Protein AF-A0A4Q1T1P8-F1 (afdb_monomer_lite)

Radius of gyration: 22.78 Å; chains: 1; bounding box: 62×47×60 Å

Foldseek 3Di:
DDDDPDDPDPPDDPDQDPLLPVVFWDKAKEWEDEPVDPDIFIKIKIFTPDPPRDIAIGGLVCCVVCVVVVQVVCVVRTDDDSVSSVVNNVSNVVCVVSVNHHYDHYVLCVHPNAQDLVNLVVLLVLVLCVCVVCVVLEDEQVVLNDDPPRRQWYADPDPVVCVVFNHQKIFGAPVSSCVSSVQDDDCSSSVVVSSLVSCVVVVQFDDDDPDPDSWDWDDSYPVDPDTDTTGMGRHPPPDDD

Structure (mmCIF, N/CA/C/O backbone):
data_AF-A0A4Q1T1P8-F1
#
_entry.id   AF-A0A4Q1T1P8-F1
#
loop_
_atom_site.group_PDB
_atom_site.id
_atom_site.type_symbol
_atom_site.label_atom_id
_atom_site.label_alt_id
_atom_site.label_comp_id
_atom_site.label_asym_id
_atom_site.label_entity_id
_atom_site.label_seq_id
_atom_site.pdbx_PDB_ins_code
_atom_site.Cartn_x
_atom_site.Cartn_y
_atom_site.Cartn_z
_atom_site.occupancy
_atom_site.B_iso_or_equiv
_atom_site.auth_seq_id
_atom_site.auth_comp_id
_atom_site.auth_asym_id
_atom_site.auth_atom_id
_atom_site.pdbx_PDB_model_num
ATOM 1 N N . MET A 1 1 ? 17.972 33.876 7.285 1.00 35.97 1 MET A N 1
ATOM 2 C CA . MET A 1 1 ? 19.248 33.459 6.663 1.00 35.97 1 MET A CA 1
ATOM 3 C C . MET A 1 1 ? 19.002 32.119 5.969 1.00 35.97 1 MET A C 1
ATOM 5 O O . MET A 1 1 ? 19.060 31.078 6.609 1.00 35.97 1 MET A O 1
ATOM 9 N N . LEU A 1 2 ? 18.570 32.161 4.704 1.00 27.17 2 LEU A N 1
ATOM 10 C CA . LEU A 1 2 ? 18.226 30.983 3.897 1.00 27.17 2 LEU A CA 1
ATOM 11 C C . LEU A 1 2 ? 19.522 30.327 3.406 1.00 27.17 2 LEU A C 1
ATOM 13 O O . LEU A 1 2 ? 20.264 30.927 2.632 1.00 27.17 2 LEU A O 1
ATOM 17 N N . ARG A 1 3 ? 19.819 29.114 3.881 1.00 26.86 3 ARG A N 1
ATOM 18 C CA . ARG A 1 3 ? 20.894 28.294 3.315 1.00 26.86 3 ARG A CA 1
ATOM 19 C C . ARG A 1 3 ? 20.371 27.647 2.036 1.00 26.86 3 ARG A C 1
ATOM 21 O O . ARG A 1 3 ? 19.682 26.635 2.093 1.00 26.86 3 ARG A O 1
ATOM 28 N N . LEU A 1 4 ? 20.720 28.247 0.900 1.00 29.59 4 LEU A N 1
ATOM 29 C CA . LEU A 1 4 ? 20.738 27.578 -0.398 1.00 29.59 4 LEU A CA 1
ATOM 30 C C . LEU A 1 4 ? 21.654 26.354 -0.287 1.00 29.59 4 LEU A C 1
ATOM 32 O O . LEU A 1 4 ? 22.876 26.478 -0.179 1.00 29.59 4 LEU A O 1
ATOM 36 N N . VAL A 1 5 ? 21.056 25.166 -0.253 1.00 37.25 5 VAL A N 1
ATOM 37 C CA . VAL A 1 5 ? 21.791 23.918 -0.446 1.00 37.25 5 VAL A CA 1
ATOM 38 C C . VAL A 1 5 ? 22.111 23.851 -1.931 1.00 37.25 5 VAL A C 1
ATOM 40 O O . VAL A 1 5 ? 21.215 23.711 -2.753 1.00 37.25 5 VAL A O 1
ATOM 43 N N . LYS A 1 6 ? 23.398 24.027 -2.239 1.00 33.75 6 LYS A N 1
ATOM 44 C CA . LYS A 1 6 ? 24.009 23.954 -3.568 1.00 33.75 6 LYS A CA 1
ATOM 45 C C . LYS A 1 6 ? 23.399 22.803 -4.379 1.00 33.75 6 LYS A C 1
ATOM 47 O O . LYS A 1 6 ? 23.613 21.636 -4.042 1.00 33.75 6 LYS A O 1
ATOM 52 N N . GLU A 1 7 ? 22.673 23.136 -5.443 1.00 39.16 7 GLU A N 1
ATOM 53 C CA . GLU A 1 7 ? 22.442 22.212 -6.548 1.00 39.16 7 GLU A CA 1
ATOM 54 C C . GLU A 1 7 ? 23.822 21.760 -7.029 1.00 39.16 7 GLU A C 1
ATOM 56 O O . GLU A 1 7 ? 24.673 22.570 -7.402 1.00 39.16 7 GLU A O 1
ATOM 61 N N . ARG A 1 8 ? 24.107 20.462 -6.898 1.00 38.56 8 ARG A N 1
ATOM 62 C CA . ARG A 1 8 ? 25.273 19.878 -7.551 1.00 38.56 8 ARG A CA 1
ATOM 63 C C . ARG A 1 8 ? 24.974 19.912 -9.041 1.00 38.56 8 ARG A C 1
ATOM 65 O O . ARG A 1 8 ? 24.182 19.104 -9.515 1.00 38.56 8 ARG A O 1
ATOM 72 N N . GLU A 1 9 ? 25.604 20.852 -9.736 1.00 35.56 9 GLU A N 1
ATOM 73 C CA . GLU A 1 9 ? 25.760 20.811 -11.185 1.00 35.56 9 GLU A CA 1
ATOM 74 C C . GLU A 1 9 ? 26.197 19.399 -11.588 1.00 35.56 9 GLU A C 1
ATOM 76 O O . GLU A 1 9 ? 27.161 18.840 -11.049 1.00 35.56 9 GLU A O 1
ATOM 81 N N . VAL A 1 10 ? 25.431 18.805 -12.500 1.00 41.16 10 VAL A N 1
ATOM 82 C CA . VAL A 1 10 ? 25.742 17.524 -13.123 1.00 41.16 10 VAL A CA 1
ATOM 83 C C . VAL A 1 10 ? 26.975 17.750 -13.989 1.00 41.16 10 VAL A C 1
ATOM 85 O O . VAL A 1 10 ? 26.886 18.182 -15.134 1.00 41.16 10 VAL A O 1
ATOM 88 N N . VAL A 1 11 ? 28.151 17.500 -13.416 1.00 38.94 11 VAL A N 1
ATOM 89 C CA . VAL A 1 11 ? 29.390 17.377 -14.181 1.00 38.94 11 VAL A CA 1
ATOM 90 C C . VAL A 1 11 ? 29.197 16.189 -15.120 1.00 38.94 11 VAL A C 1
ATOM 92 O O . VAL A 1 11 ? 29.116 15.045 -14.666 1.00 38.94 11 VAL A O 1
ATOM 95 N N . ALA A 1 12 ? 29.069 16.469 -16.418 1.00 38.72 12 ALA A N 1
ATOM 96 C CA . ALA A 1 12 ? 29.006 15.454 -17.459 1.00 38.72 12 ALA A CA 1
ATOM 97 C C . ALA A 1 12 ? 30.217 14.520 -17.312 1.00 38.72 12 ALA A C 1
ATOM 99 O O . ALA A 1 12 ? 31.365 14.928 -17.491 1.00 38.72 12 ALA A O 1
ATOM 100 N N . THR A 1 13 ? 29.961 13.278 -16.907 1.00 47.59 13 THR A N 1
ATOM 101 C CA . THR A 1 13 ? 30.991 12.250 -16.747 1.00 47.59 13 THR A CA 1
ATOM 102 C C . THR A 1 13 ? 31.161 11.492 -18.068 1.00 47.59 13 THR A C 1
ATOM 104 O O . THR A 1 13 ? 30.164 11.227 -18.738 1.00 47.59 13 THR A O 1
ATOM 107 N N . PRO A 1 14 ? 32.389 11.105 -18.471 1.00 43.62 14 PRO A N 1
ATOM 108 C CA . PRO A 1 14 ? 32.696 10.725 -19.858 1.00 43.62 14 PRO A CA 1
ATOM 109 C C . PRO A 1 14 ? 32.208 9.335 -20.299 1.00 43.62 14 PRO A C 1
ATOM 111 O O . PRO A 1 14 ? 32.532 8.916 -21.400 1.00 43.62 14 PRO A O 1
ATOM 114 N N . ASN A 1 15 ? 31.451 8.610 -19.471 1.00 55.41 15 ASN A N 1
ATOM 115 C CA . ASN A 1 15 ? 31.039 7.228 -19.735 1.00 55.41 15 ASN A CA 1
ATOM 116 C C . ASN A 1 15 ? 29.567 7.026 -19.362 1.00 55.41 15 ASN A C 1
ATOM 118 O O . ASN A 1 15 ? 29.262 6.277 -18.432 1.00 55.41 15 ASN A O 1
ATOM 122 N N . GLN A 1 16 ? 28.650 7.720 -20.038 1.00 66.94 16 GLN A N 1
ATOM 123 C CA . GLN A 1 16 ? 27.229 7.377 -19.970 1.00 66.94 16 GLN A CA 1
ATOM 124 C C . GLN A 1 16 ? 27.022 6.045 -20.692 1.00 66.94 16 GLN A C 1
ATOM 126 O O . GLN A 1 16 ? 27.164 5.962 -21.909 1.00 66.94 16 GLN A O 1
ATOM 131 N N . ILE A 1 17 ? 26.738 4.985 -19.933 1.00 80.44 17 ILE A N 1
ATOM 132 C CA . ILE A 1 17 ? 26.256 3.737 -20.526 1.00 80.44 17 ILE A CA 1
ATOM 133 C C . ILE A 1 17 ? 24.863 4.053 -21.086 1.00 80.44 17 ILE A C 1
ATOM 135 O O . ILE A 1 17 ? 24.032 4.555 -20.325 1.00 80.44 17 ILE A O 1
ATOM 139 N N . PRO A 1 18 ? 24.596 3.831 -22.383 1.00 87.94 18 PRO A N 1
ATOM 140 C CA . PRO A 1 18 ? 23.272 4.070 -22.938 1.00 87.94 18 PRO A CA 1
ATOM 141 C C . PRO A 1 18 ? 22.264 3.103 -22.316 1.00 87.94 18 PRO A C 1
ATOM 143 O O . PRO A 1 18 ? 22.620 1.990 -21.916 1.00 87.94 18 PRO A O 1
ATOM 146 N N . ASN A 1 19 ? 21.000 3.518 -22.249 1.00 91.31 19 ASN A N 1
ATOM 147 C CA . ASN A 1 19 ? 19.935 2.625 -21.817 1.00 91.31 19 ASN A CA 1
ATOM 148 C C . ASN A 1 19 ? 19.869 1.434 -22.802 1.00 91.31 19 ASN A C 1
ATOM 150 O O . ASN A 1 19 ? 19.635 1.637 -23.994 1.00 91.31 19 ASN A O 1
ATOM 154 N N . PRO A 1 20 ? 20.076 0.188 -22.335 1.00 92.56 20 PRO A N 1
ATOM 155 C CA . PRO A 1 20 ? 20.202 -0.973 -23.217 1.00 92.56 20 PRO A CA 1
ATOM 156 C C . PRO A 1 20 ? 18.912 -1.323 -23.969 1.00 92.56 20 PRO A C 1
ATOM 158 O O . PRO A 1 20 ? 18.969 -2.116 -24.903 1.00 92.56 20 PRO A O 1
ATOM 161 N N . VAL A 1 21 ? 17.773 -0.756 -23.562 1.00 93.44 21 VAL A N 1
ATOM 162 C CA . VAL A 1 21 ? 16.435 -1.004 -24.122 1.00 93.44 21 VAL A CA 1
ATOM 163 C C . VAL A 1 21 ? 15.720 0.299 -24.502 1.00 93.44 21 VAL A C 1
ATOM 165 O O . VAL A 1 21 ? 14.494 0.348 -24.570 1.00 93.44 21 VAL A O 1
ATOM 168 N N . GLU A 1 22 ? 16.476 1.368 -24.773 1.00 91.94 22 GLU A N 1
ATOM 169 C CA . GLU A 1 22 ? 15.946 2.722 -25.012 1.00 91.94 22 GLU A CA 1
ATOM 170 C C . GLU A 1 22 ? 14.925 2.815 -26.155 1.00 91.94 22 GLU A C 1
ATOM 172 O O . GLU A 1 22 ? 14.071 3.702 -26.166 1.00 91.94 22 GLU A O 1
ATOM 177 N N . ALA A 1 23 ? 14.990 1.890 -27.115 1.00 90.56 23 ALA A N 1
ATOM 178 C CA . ALA A 1 23 ? 14.046 1.834 -28.225 1.00 90.56 23 ALA A CA 1
ATOM 179 C C . ALA A 1 23 ? 12.593 1.636 -27.757 1.00 90.56 23 ALA A C 1
ATOM 181 O O . ALA A 1 23 ? 11.683 2.193 -28.364 1.00 90.56 23 ALA A O 1
ATOM 182 N N . LEU A 1 24 ? 12.382 0.872 -26.680 1.00 92.62 24 LEU A N 1
ATOM 183 C CA . LEU A 1 24 ? 11.050 0.503 -26.190 1.00 92.62 24 LEU A CA 1
ATOM 184 C C . LEU A 1 24 ? 10.767 0.990 -24.771 1.00 92.62 24 LEU A C 1
ATOM 186 O O . LEU A 1 24 ? 9.604 1.128 -24.408 1.00 92.62 24 LEU A O 1
ATOM 190 N N . TRP A 1 25 ? 11.798 1.266 -23.978 1.00 95.75 25 TRP A N 1
ATOM 191 C CA . TRP A 1 25 ? 11.649 1.540 -22.556 1.00 95.75 25 TRP A CA 1
ATOM 192 C C . TRP A 1 25 ? 12.430 2.774 -22.135 1.00 95.75 25 TRP A C 1
ATOM 194 O O . TRP A 1 25 ? 13.623 2.906 -22.408 1.00 95.75 25 TRP A O 1
ATOM 204 N N . GLU A 1 26 ? 11.771 3.644 -21.385 1.00 95.81 26 GLU A N 1
ATOM 205 C CA . GLU A 1 26 ? 12.411 4.648 -20.551 1.00 95.81 26 GLU A CA 1
ATOM 206 C C . GLU A 1 26 ? 12.607 4.082 -19.140 1.00 95.81 26 GLU A C 1
ATOM 208 O O . GLU A 1 26 ? 11.704 3.467 -18.570 1.00 95.81 26 GLU A O 1
ATOM 213 N N . ILE A 1 27 ? 13.811 4.255 -18.591 1.00 96.56 27 ILE A N 1
ATOM 214 C CA . ILE A 1 27 ? 14.192 3.721 -17.282 1.00 96.56 27 ILE A CA 1
ATOM 215 C C . ILE A 1 27 ? 14.624 4.880 -16.397 1.00 96.56 27 ILE A C 1
ATOM 217 O O . ILE A 1 27 ? 15.630 5.534 -16.670 1.00 96.56 27 ILE A O 1
ATOM 221 N N . GLU A 1 28 ? 13.898 5.091 -15.304 1.00 96.50 28 GLU A N 1
ATOM 222 C CA . GLU A 1 28 ? 14.215 6.105 -14.303 1.00 96.50 28 GLU A CA 1
ATOM 223 C C . GLU A 1 28 ? 14.537 5.447 -12.957 1.00 96.50 28 GLU A C 1
ATOM 225 O O . GLU A 1 28 ? 13.774 4.631 -12.440 1.00 96.50 28 GLU A O 1
ATOM 230 N N . LEU A 1 29 ? 15.660 5.829 -12.346 1.00 97.38 29 LEU A N 1
ATOM 231 C CA . LEU A 1 29 ? 15.983 5.431 -10.979 1.00 97.38 29 LEU A CA 1
ATOM 232 C C . LEU A 1 29 ? 15.426 6.458 -9.987 1.00 97.38 29 LEU A C 1
ATOM 234 O O . LEU A 1 29 ? 15.690 7.656 -10.089 1.00 97.38 29 LEU A O 1
ATOM 238 N N . LEU A 1 30 ? 14.708 5.975 -8.980 1.00 97.19 30 LEU A N 1
ATOM 239 C CA . LEU A 1 30 ? 14.094 6.762 -7.919 1.00 97.19 30 LEU A CA 1
ATOM 240 C C . LEU A 1 30 ? 14.762 6.465 -6.578 1.00 97.19 30 LEU A C 1
ATOM 242 O O . LEU A 1 30 ? 15.106 5.320 -6.285 1.00 97.19 30 LEU A O 1
ATOM 246 N N . TYR A 1 31 ? 14.900 7.486 -5.734 1.00 96.62 31 TYR A N 1
ATOM 247 C CA . TYR A 1 31 ? 15.398 7.355 -4.364 1.00 96.62 31 TYR A CA 1
ATOM 248 C C . TYR A 1 31 ? 14.436 8.010 -3.376 1.00 96.62 31 TYR A C 1
ATOM 250 O O . TYR A 1 31 ? 14.148 9.204 -3.481 1.00 96.62 31 TYR A O 1
ATOM 258 N N . GLY A 1 32 ? 13.952 7.249 -2.397 1.00 92.88 32 GLY A N 1
ATOM 259 C CA . GLY A 1 32 ? 12.914 7.727 -1.489 1.00 92.88 32 GLY A CA 1
ATOM 260 C C . GLY A 1 32 ? 12.657 6.804 -0.305 1.00 92.88 32 GLY A C 1
ATOM 261 O O . GLY A 1 32 ? 13.321 5.780 -0.120 1.00 92.88 32 GLY A O 1
ATOM 262 N N . LYS A 1 33 ? 11.686 7.182 0.530 1.00 88.19 33 LYS A N 1
ATOM 263 C CA . LYS A 1 33 ? 11.276 6.374 1.679 1.00 88.19 33 LYS A CA 1
ATOM 264 C C . LYS A 1 33 ? 10.333 5.257 1.230 1.00 88.19 33 LYS A C 1
ATOM 266 O O . LYS A 1 33 ? 9.357 5.521 0.535 1.00 88.19 33 LYS A O 1
ATOM 271 N N . HIS A 1 34 ? 10.592 4.033 1.682 1.00 86.06 34 HIS A N 1
ATOM 272 C CA . HIS A 1 34 ? 9.690 2.890 1.533 1.00 86.06 34 HIS A CA 1
ATOM 273 C C . HIS A 1 34 ? 9.384 2.305 2.927 1.00 86.06 34 HIS A C 1
ATOM 275 O O . HIS A 1 34 ? 10.311 2.185 3.731 1.00 86.06 34 HIS A O 1
ATOM 281 N N . PRO A 1 35 ? 8.129 1.958 3.273 1.00 77.31 35 PRO A N 1
ATOM 282 C CA . PRO A 1 35 ? 7.768 1.546 4.637 1.00 77.31 35 PRO A CA 1
ATOM 283 C C . PRO A 1 35 ? 8.410 0.250 5.111 1.00 77.31 35 PRO A C 1
ATOM 285 O O . PRO A 1 35 ? 8.623 0.096 6.310 1.00 77.31 35 PRO A O 1
ATOM 288 N N . ALA A 1 36 ? 8.728 -0.661 4.188 1.00 78.56 36 ALA A N 1
ATOM 289 C CA . ALA A 1 36 ? 9.386 -1.921 4.527 1.00 78.56 36 ALA A CA 1
ATOM 290 C C . ALA A 1 36 ? 10.842 -1.743 5.005 1.00 78.56 36 ALA A C 1
ATOM 292 O O . ALA A 1 36 ? 11.414 -2.681 5.551 1.00 78.56 36 ALA A O 1
ATOM 293 N N . TYR A 1 37 ? 11.444 -0.557 4.839 1.00 83.56 37 TYR A N 1
ATOM 294 C CA . TYR A 1 37 ? 12.848 -0.308 5.180 1.00 83.56 37 TYR A CA 1
ATOM 295 C C . TYR A 1 37 ? 12.998 0.876 6.142 1.00 83.56 37 TYR A C 1
ATOM 297 O O . TYR A 1 37 ? 12.286 1.882 6.056 1.00 83.56 37 TYR A O 1
ATOM 305 N N . THR A 1 38 ? 13.948 0.783 7.076 1.00 81.75 38 THR A N 1
ATOM 306 C CA . THR A 1 38 ? 14.276 1.869 8.019 1.00 81.75 38 THR A CA 1
ATOM 307 C C . THR A 1 38 ? 14.979 3.029 7.324 1.00 81.75 38 THR A C 1
ATOM 309 O O . THR A 1 38 ? 14.657 4.186 7.594 1.00 81.75 38 THR A O 1
ATOM 312 N N . GLU A 1 39 ? 15.837 2.723 6.359 1.00 90.81 39 GLU A N 1
ATOM 313 C CA . GLU A 1 39 ? 16.546 3.702 5.541 1.00 90.81 39 GLU A CA 1
ATOM 314 C C . GLU A 1 39 ? 15.774 4.057 4.265 1.00 90.81 39 GLU A C 1
ATOM 316 O O . GLU A 1 39 ? 14.760 3.443 3.916 1.00 90.81 39 GLU A O 1
ATOM 321 N N . PHE A 1 40 ? 16.247 5.090 3.574 1.00 90.50 40 PHE A N 1
ATOM 322 C CA . PHE A 1 40 ? 15.830 5.370 2.205 1.00 90.50 40 PHE A CA 1
ATOM 323 C C . PHE A 1 40 ? 16.366 4.276 1.276 1.00 90.50 40 PHE A C 1
ATOM 325 O O . PHE A 1 40 ? 17.452 3.734 1.488 1.00 90.50 40 PHE A O 1
ATOM 332 N N . THR A 1 41 ? 15.605 3.954 0.238 1.00 95.56 41 THR A N 1
ATOM 333 C CA . THR A 1 41 ? 15.950 2.895 -0.713 1.00 95.56 41 THR A CA 1
ATOM 334 C C . THR A 1 41 ? 15.729 3.362 -2.147 1.00 95.56 41 THR A C 1
ATOM 336 O O . THR A 1 41 ? 15.353 4.512 -2.384 1.00 95.56 41 THR A O 1
ATOM 339 N N . TYR A 1 42 ? 16.013 2.477 -3.099 1.00 96.81 42 TYR A N 1
ATOM 340 C CA . TYR A 1 42 ? 15.902 2.737 -4.525 1.00 96.81 42 TYR A CA 1
ATOM 341 C C . TYR A 1 42 ? 14.787 1.900 -5.148 1.00 96.81 42 TYR A C 1
ATOM 343 O O . TYR A 1 42 ? 14.686 0.701 -4.875 1.00 96.81 42 TYR A O 1
ATOM 351 N N . ALA A 1 43 ? 14.019 2.522 -6.035 1.00 96.69 43 ALA A N 1
ATOM 352 C CA . ALA A 1 43 ? 13.110 1.837 -6.946 1.00 96.69 43 ALA A CA 1
ATOM 353 C C . ALA A 1 43 ? 13.442 2.243 -8.382 1.00 96.69 43 ALA A C 1
ATOM 355 O O . ALA A 1 43 ? 13.920 3.350 -8.612 1.00 96.69 43 ALA A O 1
ATOM 356 N N . VAL A 1 44 ? 13.228 1.352 -9.337 1.00 96.88 44 VAL A N 1
ATOM 357 C CA . VAL A 1 44 ? 13.367 1.635 -10.763 1.00 96.88 44 VAL A CA 1
ATOM 358 C C . VAL A 1 44 ? 11.980 1.688 -11.381 1.00 96.88 44 VAL A C 1
ATOM 360 O O . VAL A 1 44 ? 11.197 0.757 -11.212 1.00 96.88 44 VAL A O 1
ATOM 363 N N . ASN A 1 45 ? 11.686 2.776 -12.082 1.00 96.38 45 ASN A N 1
ATOM 364 C CA . ASN A 1 45 ? 10.472 2.929 -12.860 1.00 96.38 45 ASN A CA 1
ATOM 365 C C . ASN A 1 45 ? 10.762 2.618 -14.330 1.00 96.38 45 ASN A C 1
ATOM 367 O O . ASN A 1 45 ? 11.680 3.191 -14.919 1.00 96.38 45 ASN A O 1
ATOM 371 N N . PHE A 1 46 ? 9.974 1.713 -14.895 1.00 96.06 46 PHE A N 1
ATOM 372 C CA . PHE A 1 46 ? 9.989 1.346 -16.302 1.00 96.06 46 PHE A CA 1
ATOM 373 C C . PHE A 1 46 ? 8.764 1.941 -16.969 1.00 96.06 46 PHE A C 1
ATOM 375 O O . PHE A 1 46 ? 7.653 1.560 -16.615 1.00 96.06 46 PHE A O 1
ATOM 382 N N . THR A 1 47 ? 8.955 2.819 -17.945 1.00 95.44 47 THR A N 1
ATOM 383 C CA . THR A 1 47 ? 7.863 3.380 -18.746 1.00 95.44 47 THR A CA 1
ATOM 384 C C . THR A 1 47 ? 8.014 2.893 -20.180 1.00 95.44 47 THR A C 1
ATOM 386 O O . THR A 1 47 ? 9.063 3.095 -20.794 1.00 95.44 47 THR A O 1
ATOM 389 N N . THR A 1 48 ? 6.998 2.216 -20.716 1.00 94.56 48 THR A N 1
ATOM 390 C CA . THR A 1 48 ? 7.016 1.785 -22.119 1.00 94.56 48 THR A CA 1
ATOM 391 C C . THR A 1 48 ? 6.841 2.992 -23.035 1.00 94.56 48 THR A C 1
ATOM 393 O O . THR A 1 48 ? 6.086 3.910 -22.725 1.00 94.56 48 THR A O 1
ATOM 396 N N . ARG A 1 49 ? 7.529 2.987 -24.177 1.00 93.62 49 ARG A N 1
ATOM 397 C CA . ARG A 1 49 ? 7.349 3.963 -25.265 1.00 93.62 49 ARG A CA 1
ATOM 398 C C . ARG A 1 49 ? 6.274 3.532 -26.267 1.00 93.62 49 ARG A C 1
ATOM 400 O O . ARG A 1 49 ? 6.044 4.223 -27.256 1.00 93.62 49 ARG A O 1
ATOM 407 N N . LEU A 1 50 ? 5.658 2.370 -26.042 1.00 91.56 50 LEU A N 1
ATOM 408 C CA . LEU A 1 50 ? 4.503 1.906 -26.803 1.00 91.56 50 LEU A CA 1
ATOM 409 C C . LEU A 1 50 ? 3.244 2.710 -26.447 1.00 91.56 50 LEU A C 1
ATOM 411 O O . LEU A 1 50 ? 3.223 3.516 -25.514 1.00 91.56 50 LEU A O 1
ATOM 415 N N . GLU A 1 51 ? 2.178 2.475 -27.207 1.00 84.44 51 GLU A N 1
ATOM 416 C CA . GLU A 1 51 ? 0.887 3.124 -27.002 1.00 84.44 51 GLU A CA 1
ATOM 417 C C . GLU A 1 51 ? 0.390 2.965 -25.553 1.00 84.44 51 GLU A C 1
ATOM 419 O O . GLU A 1 51 ? 0.456 1.887 -24.963 1.00 84.44 51 GLU A O 1
ATOM 424 N N . GLY A 1 52 ? -0.081 4.069 -24.969 1.00 83.25 52 GLY A N 1
ATOM 425 C CA . GLY A 1 52 ? -0.565 4.128 -23.588 1.00 83.25 52 GLY A CA 1
ATOM 426 C C . GLY A 1 52 ? 0.481 4.524 -22.540 1.00 83.25 52 GLY A C 1
ATOM 427 O O . GLY A 1 52 ? 0.082 4.863 -21.431 1.00 83.25 52 GLY A O 1
ATOM 428 N N . ASN A 1 53 ? 1.783 4.548 -22.869 1.00 88.38 53 ASN A N 1
ATOM 429 C CA . ASN A 1 53 ? 2.869 4.949 -21.953 1.00 88.38 53 ASN A CA 1
ATOM 430 C C . ASN A 1 53 ? 2.784 4.286 -20.564 1.00 88.38 53 ASN A C 1
ATOM 432 O O . ASN A 1 53 ? 3.053 4.912 -19.537 1.00 88.38 53 ASN A O 1
ATOM 436 N N . ALA A 1 54 ? 2.353 3.024 -20.525 1.00 88.88 54 ALA A N 1
ATOM 437 C CA . ALA A 1 54 ? 2.198 2.288 -19.282 1.00 88.88 54 ALA A CA 1
ATOM 438 C C . ALA A 1 54 ? 3.531 2.205 -18.522 1.00 88.88 54 ALA A C 1
ATOM 440 O O . ALA A 1 54 ? 4.602 2.013 -19.105 1.00 88.88 54 ALA A O 1
ATOM 441 N N . SER A 1 55 ? 3.461 2.343 -17.201 1.00 91.69 55 SER A N 1
ATOM 442 C CA . SER A 1 55 ? 4.640 2.317 -16.345 1.00 91.69 55 SER A CA 1
ATOM 443 C C . SER A 1 55 ? 4.505 1.310 -15.222 1.00 91.69 55 SER A C 1
ATOM 445 O O . SER A 1 55 ? 3.415 1.129 -14.678 1.00 91.69 55 SER A O 1
ATOM 447 N N . LYS A 1 56 ? 5.622 0.708 -14.816 1.00 91.56 56 LYS A N 1
ATOM 448 C CA . LYS A 1 56 ? 5.683 -0.120 -13.615 1.00 91.56 56 LYS A CA 1
ATOM 449 C C . LYS A 1 56 ? 6.985 0.103 -12.868 1.00 91.56 56 LYS A C 1
ATOM 451 O O . LYS A 1 56 ? 8.057 0.181 -13.466 1.00 91.56 56 LYS A O 1
ATOM 456 N N . CYS A 1 57 ? 6.880 0.207 -11.550 1.00 93.56 57 CYS A N 1
ATOM 457 C CA . CYS A 1 57 ? 7.996 0.557 -10.690 1.00 93.56 57 CYS A CA 1
ATOM 458 C C . CYS A 1 57 ? 8.279 -0.566 -9.691 1.00 93.56 57 CYS A C 1
ATOM 460 O O . CYS A 1 57 ? 7.374 -1.066 -9.025 1.00 93.56 57 CYS A O 1
ATOM 462 N N . PHE A 1 58 ? 9.546 -0.961 -9.586 1.00 94.12 58 PHE A N 1
ATOM 463 C CA . PHE A 1 58 ? 9.991 -2.085 -8.764 1.00 94.12 58 PHE A CA 1
ATOM 464 C C . PHE A 1 58 ? 11.118 -1.668 -7.829 1.00 94.12 58 PHE A C 1
ATOM 466 O O . PHE A 1 58 ? 11.964 -0.843 -8.179 1.00 94.12 58 PHE A O 1
ATOM 473 N N . LEU A 1 59 ? 11.194 -2.278 -6.648 1.00 94.31 59 LEU A N 1
ATOM 474 C CA . LEU A 1 59 ? 12.331 -2.074 -5.757 1.00 94.31 59 LEU A CA 1
ATOM 475 C C . LEU A 1 59 ? 13.601 -2.665 -6.374 1.00 94.31 59 LEU A C 1
ATOM 477 O O . LEU A 1 59 ? 13.632 -3.812 -6.812 1.00 94.31 59 LEU A O 1
ATOM 481 N N . VAL A 1 60 ? 14.689 -1.893 -6.351 1.00 95.50 60 VAL A N 1
ATOM 482 C CA . VAL A 1 60 ? 15.959 -2.308 -6.972 1.00 95.50 60 VAL A CA 1
ATOM 483 C C . VAL A 1 60 ? 16.547 -3.554 -6.305 1.00 95.50 60 VAL A C 1
ATOM 485 O O . VAL A 1 60 ? 17.217 -4.345 -6.966 1.00 95.50 60 VAL A O 1
ATOM 488 N N . ILE A 1 61 ? 16.317 -3.724 -5.001 1.00 93.62 61 ILE A N 1
ATOM 489 C CA . ILE A 1 61 ? 16.801 -4.883 -4.239 1.00 93.62 61 ILE A CA 1
ATOM 490 C C . ILE A 1 61 ? 16.136 -6.190 -4.693 1.00 93.62 61 ILE A C 1
ATOM 492 O O . ILE A 1 61 ? 16.809 -7.216 -4.746 1.00 93.62 61 ILE A O 1
ATOM 496 N N . ASP A 1 62 ? 14.885 -6.121 -5.148 1.00 93.31 62 ASP A N 1
ATOM 497 C CA . ASP A 1 62 ? 14.094 -7.291 -5.531 1.00 93.31 62 ASP A CA 1
ATOM 498 C C . ASP A 1 62 ? 14.339 -7.719 -6.987 1.00 93.31 62 ASP A C 1
ATOM 500 O O . ASP A 1 62 ? 14.015 -8.844 -7.357 1.00 93.31 62 ASP A O 1
ATOM 504 N N . LEU A 1 63 ? 14.947 -6.864 -7.827 1.00 93.25 63 LEU A N 1
ATOM 505 C CA . LEU A 1 63 ? 15.120 -7.117 -9.270 1.00 93.25 63 LEU A CA 1
ATOM 506 C C . LEU A 1 63 ? 15.814 -8.446 -9.593 1.00 93.25 63 LEU A C 1
ATOM 508 O O . LEU A 1 63 ? 15.555 -9.048 -10.632 1.00 93.25 63 LEU A O 1
ATOM 512 N N . ARG A 1 64 ? 16.736 -8.889 -8.730 1.00 91.56 64 ARG A N 1
ATOM 513 C CA . ARG A 1 64 ? 17.447 -10.163 -8.910 1.00 91.56 64 ARG A CA 1
ATOM 514 C C . ARG A 1 64 ? 16.687 -11.346 -8.328 1.00 91.56 64 ARG A C 1
ATOM 516 O O . ARG A 1 64 ? 16.755 -12.427 -8.897 1.00 91.56 64 ARG A O 1
ATOM 523 N N . GLU A 1 65 ? 16.002 -11.144 -7.210 1.00 91.81 65 GLU A N 1
ATOM 524 C CA . GLU A 1 65 ? 15.294 -12.205 -6.492 1.00 91.81 65 GLU A CA 1
ATOM 525 C C . GLU A 1 65 ? 13.977 -12.567 -7.190 1.00 91.81 65 GLU A C 1
ATOM 527 O O . GLU A 1 65 ? 13.640 -13.741 -7.306 1.00 91.81 65 GLU A O 1
ATOM 532 N N . ARG A 1 66 ? 13.273 -11.566 -7.732 1.00 92.38 66 ARG A N 1
ATOM 533 C CA . ARG A 1 66 ? 11.977 -11.696 -8.421 1.00 92.38 66 ARG A CA 1
ATOM 534 C C . ARG A 1 66 ? 12.100 -11.507 -9.933 1.00 92.38 66 ARG A C 1
ATOM 536 O O . ARG A 1 66 ? 11.180 -11.035 -10.594 1.00 92.38 66 ARG A O 1
ATOM 543 N N . PHE A 1 67 ? 13.253 -11.882 -10.486 1.00 95.25 67 PHE A N 1
ATOM 544 C CA . PHE A 1 67 ? 13.625 -11.619 -11.877 1.00 95.25 67 PHE A CA 1
ATOM 545 C C . PHE A 1 67 ? 12.564 -12.086 -12.891 1.00 95.25 67 PHE A C 1
ATOM 547 O O . PHE A 1 67 ? 12.112 -11.297 -13.717 1.00 95.25 67 PHE A O 1
ATOM 554 N N . ASP A 1 68 ? 12.152 -13.358 -12.830 1.00 94.19 68 ASP A N 1
ATOM 555 C CA . ASP A 1 68 ? 11.221 -13.935 -13.814 1.00 94.19 68 ASP A CA 1
ATOM 556 C C . ASP A 1 68 ? 9.793 -13.376 -13.667 1.00 94.19 68 ASP A C 1
ATOM 558 O O . ASP A 1 68 ? 9.057 -13.279 -14.650 1.00 94.19 68 ASP A O 1
ATOM 562 N N . GLU A 1 69 ? 9.405 -12.973 -12.454 1.00 93.62 69 GLU A N 1
ATOM 563 C CA . GLU A 1 69 ? 8.122 -12.322 -12.182 1.00 93.62 69 GLU A CA 1
ATOM 564 C C . GLU A 1 69 ? 8.085 -10.913 -12.783 1.00 93.62 69 GLU A C 1
ATOM 566 O O . GLU A 1 69 ? 7.182 -10.592 -13.550 1.00 93.62 69 GLU A O 1
ATOM 571 N N . TYR A 1 70 ? 9.101 -10.092 -12.512 1.00 94.38 70 TYR A N 1
ATOM 572 C CA . TYR A 1 70 ? 9.167 -8.729 -13.043 1.00 94.38 70 TYR A CA 1
ATOM 573 C C . TYR A 1 70 ? 9.318 -8.698 -14.559 1.00 94.38 70 TYR A C 1
ATOM 575 O O . TYR A 1 70 ? 8.714 -7.855 -15.218 1.00 94.38 70 TYR A O 1
ATOM 583 N N . LEU A 1 71 ? 10.066 -9.644 -15.131 1.00 95.81 71 LEU A N 1
ATOM 584 C CA . LEU A 1 71 ? 10.147 -9.786 -16.580 1.00 95.81 71 LEU A CA 1
ATOM 585 C C . LEU A 1 71 ? 8.781 -10.114 -17.190 1.00 95.81 71 LEU A C 1
ATOM 587 O O . LEU A 1 71 ? 8.427 -9.569 -18.234 1.00 95.81 71 LEU A O 1
ATOM 591 N N . ARG A 1 72 ? 8.003 -10.996 -16.552 1.00 94.19 72 ARG A N 1
ATOM 592 C CA . ARG A 1 72 ? 6.638 -11.304 -16.995 1.00 94.19 72 ARG A CA 1
ATOM 593 C C . ARG A 1 72 ? 5.753 -10.065 -16.929 1.00 94.19 72 ARG A C 1
ATOM 595 O O . ARG A 1 72 ? 5.067 -9.783 -17.902 1.00 94.19 72 ARG A O 1
ATOM 602 N N . ASP A 1 73 ? 5.817 -9.323 -15.829 1.00 91.56 73 ASP A N 1
ATOM 603 C CA . ASP A 1 73 ? 5.041 -8.102 -15.626 1.00 91.56 73 ASP A CA 1
ATOM 604 C C . ASP A 1 73 ? 5.345 -7.022 -16.670 1.00 91.56 73 ASP A C 1
ATOM 606 O O . ASP A 1 73 ? 4.423 -6.419 -17.214 1.00 91.56 73 ASP A O 1
ATOM 610 N N . LEU A 1 74 ? 6.625 -6.793 -16.980 1.00 93.38 74 LEU A N 1
ATOM 611 C CA . LEU A 1 74 ? 7.043 -5.852 -18.025 1.00 93.38 74 LEU A CA 1
ATOM 612 C C . LEU A 1 74 ? 6.564 -6.292 -19.416 1.00 93.38 74 LEU A C 1
ATOM 614 O O . LEU A 1 74 ? 6.218 -5.455 -20.246 1.00 93.38 74 LEU A O 1
ATOM 618 N N . ASN A 1 75 ? 6.490 -7.601 -19.658 1.00 93.81 75 ASN A N 1
ATOM 619 C CA . ASN A 1 75 ? 6.012 -8.167 -20.919 1.00 93.81 75 ASN A CA 1
ATOM 620 C C . ASN A 1 75 ? 4.478 -8.162 -21.076 1.00 93.81 75 ASN A C 1
ATOM 622 O O . ASN A 1 75 ? 3.983 -8.545 -22.132 1.00 93.81 75 ASN A O 1
ATOM 626 N N . VAL A 1 76 ? 3.708 -7.728 -20.068 1.00 91.69 76 VAL A N 1
ATOM 627 C CA . VAL A 1 76 ? 2.243 -7.578 -20.197 1.00 91.69 76 VAL A CA 1
ATOM 628 C C . VAL A 1 76 ? 1.877 -6.415 -21.126 1.00 91.69 76 VAL A C 1
ATOM 630 O O . VAL A 1 76 ? 0.922 -6.518 -21.890 1.00 91.69 76 VAL A O 1
ATOM 633 N N . PHE A 1 77 ? 2.624 -5.311 -21.067 1.00 88.19 77 PHE A N 1
ATOM 634 C CA . PHE A 1 77 ? 2.346 -4.072 -21.814 1.00 88.19 77 PHE A CA 1
ATOM 635 C C . PHE A 1 77 ? 3.572 -3.545 -22.581 1.00 88.19 77 PHE A C 1
ATOM 637 O O . PHE A 1 77 ? 3.587 -2.420 -23.083 1.00 88.19 77 PHE A O 1
ATOM 644 N N . GLY A 1 78 ? 4.615 -4.362 -22.684 1.00 91.06 78 GLY A N 1
ATOM 645 C CA . GLY A 1 78 ? 5.805 -4.088 -23.472 1.00 91.06 78 GLY A CA 1
ATOM 646 C C . GLY A 1 78 ? 6.476 -5.379 -23.917 1.00 91.06 78 GLY A C 1
ATOM 647 O O . GLY A 1 78 ? 5.894 -6.456 -23.828 1.00 91.06 78 GLY A O 1
ATOM 648 N N . ALA A 1 79 ? 7.701 -5.266 -24.419 1.00 91.69 79 ALA A N 1
ATOM 649 C CA . ALA A 1 79 ? 8.512 -6.410 -24.809 1.00 91.69 79 ALA A CA 1
ATOM 650 C C . ALA A 1 79 ? 9.935 -6.218 -24.284 1.00 91.69 79 ALA A C 1
ATOM 652 O O . ALA A 1 79 ? 10.546 -5.169 -24.496 1.00 91.69 79 ALA A O 1
ATOM 653 N N . MET A 1 80 ? 10.434 -7.210 -23.557 1.00 95.00 80 MET A N 1
ATOM 654 C CA . MET A 1 80 ? 11.792 -7.264 -23.043 1.00 95.00 80 MET A CA 1
ATOM 655 C C . MET A 1 80 ? 12.232 -8.719 -22.937 1.00 95.00 80 MET A C 1
ATOM 657 O O . MET A 1 80 ? 11.588 -9.545 -22.283 1.00 95.00 80 MET A O 1
ATOM 661 N N . GLU A 1 81 ? 13.355 -9.039 -23.566 1.00 95.81 81 GLU A N 1
ATOM 662 C CA . GLU A 1 81 ? 13.955 -10.359 -23.463 1.00 95.81 81 GLU A CA 1
ATOM 663 C C . GLU A 1 81 ? 14.726 -10.527 -22.150 1.00 95.81 81 GLU A C 1
ATOM 665 O O . GLU A 1 81 ? 15.222 -9.580 -21.534 1.00 95.81 81 GLU A O 1
ATOM 670 N N . ARG A 1 82 ? 14.930 -11.781 -21.739 1.00 97.00 82 ARG A N 1
ATOM 671 C CA . ARG A 1 82 ? 15.701 -12.118 -20.533 1.00 97.00 82 ARG A CA 1
ATOM 672 C C . ARG A 1 82 ? 17.113 -11.523 -20.541 1.00 97.00 82 ARG A C 1
ATOM 674 O O . ARG A 1 82 ? 17.575 -11.007 -19.524 1.00 97.00 82 ARG A O 1
ATOM 681 N N . ALA A 1 83 ? 17.804 -11.591 -21.678 1.00 96.81 83 ALA A N 1
ATOM 682 C CA . ALA A 1 83 ? 19.154 -11.047 -21.812 1.00 96.81 83 ALA A CA 1
ATOM 683 C C . ALA A 1 83 ? 19.171 -9.513 -21.702 1.00 96.81 83 ALA A C 1
ATOM 685 O O . ALA A 1 83 ? 20.102 -8.943 -21.132 1.00 96.81 83 ALA A O 1
ATOM 686 N N . GLU A 1 84 ? 18.135 -8.847 -22.210 1.00 96.06 84 GLU A N 1
ATOM 687 C CA . GLU A 1 84 ? 17.965 -7.401 -22.089 1.00 96.06 84 GLU A CA 1
ATOM 688 C C . GLU A 1 84 ? 17.699 -6.998 -20.641 1.00 96.06 84 GLU A C 1
ATOM 690 O O . GLU A 1 84 ? 18.344 -6.080 -20.136 1.00 96.06 84 GLU A O 1
ATOM 695 N N . PHE A 1 85 ? 16.849 -7.741 -19.930 1.00 96.69 85 PHE A N 1
ATOM 696 C CA . PHE A 1 85 ? 16.547 -7.437 -18.535 1.00 96.69 85 PHE A CA 1
ATOM 697 C C . PHE A 1 85 ? 17.770 -7.593 -17.615 1.00 96.69 85 PHE A C 1
ATOM 699 O O . PHE A 1 85 ? 17.974 -6.801 -16.695 1.00 96.69 85 PHE A O 1
ATOM 706 N N . HIS A 1 86 ? 18.676 -8.534 -17.904 1.00 97.00 86 HIS A N 1
ATOM 707 C CA . HIS A 1 86 ? 19.974 -8.585 -17.221 1.00 97.00 86 HIS A CA 1
ATOM 708 C C . HIS A 1 86 ? 20.814 -7.318 -17.452 1.00 97.00 86 HIS A C 1
ATOM 710 O O . HIS A 1 86 ? 21.334 -6.753 -16.487 1.00 97.00 86 HIS A O 1
ATOM 716 N N . LYS A 1 87 ? 20.901 -6.831 -18.700 1.00 96.12 87 LYS A N 1
ATOM 717 C CA . LYS A 1 87 ? 21.615 -5.580 -19.024 1.00 96.12 87 LYS A CA 1
ATOM 718 C C . LYS A 1 87 ? 20.980 -4.378 -18.332 1.00 96.12 87 LYS A C 1
ATOM 720 O O . LYS A 1 87 ? 21.691 -3.506 -17.844 1.00 96.12 87 LYS A O 1
ATOM 725 N N . VAL A 1 88 ? 19.653 -4.351 -18.250 1.00 96.50 88 VAL A N 1
ATOM 726 C CA . VAL A 1 88 ? 18.886 -3.344 -17.510 1.00 96.50 88 VAL A CA 1
ATOM 727 C C . VAL A 1 88 ? 19.266 -3.326 -16.031 1.00 96.50 88 VAL A C 1
ATOM 729 O O . VAL A 1 88 ? 19.499 -2.255 -15.480 1.00 96.50 88 VAL A O 1
ATOM 732 N N . ILE A 1 89 ? 19.380 -4.484 -15.375 1.00 96.50 89 ILE A N 1
ATOM 733 C CA . ILE A 1 89 ? 19.787 -4.545 -13.962 1.00 96.50 89 ILE A CA 1
ATOM 734 C C . ILE A 1 89 ? 21.191 -3.958 -13.773 1.00 96.50 89 ILE A C 1
ATOM 736 O O . ILE A 1 89 ? 21.436 -3.233 -12.805 1.00 96.50 89 ILE A O 1
ATOM 740 N N . ASP A 1 90 ? 22.114 -4.238 -14.691 1.00 95.50 90 ASP A N 1
ATOM 741 C CA . ASP A 1 90 ? 23.461 -3.669 -14.642 1.00 95.50 90 ASP A CA 1
ATOM 742 C C . ASP A 1 90 ? 23.462 -2.160 -14.945 1.00 95.50 90 ASP A C 1
ATOM 744 O O . ASP A 1 90 ? 24.170 -1.398 -14.282 1.00 95.50 90 ASP A O 1
ATOM 748 N N . TYR A 1 91 ? 22.592 -1.700 -15.845 1.00 96.19 91 TYR A N 1
ATOM 749 C CA . TYR A 1 91 ? 22.352 -0.280 -16.096 1.00 96.19 91 TYR A CA 1
ATOM 750 C C . TYR A 1 91 ? 21.791 0.445 -14.859 1.00 96.19 91 TYR A C 1
ATOM 752 O O . TYR A 1 91 ? 22.312 1.483 -14.456 1.00 96.19 91 TYR A O 1
ATOM 760 N N . VAL A 1 92 ? 20.812 -0.134 -14.160 1.00 96.50 92 VAL A N 1
ATOM 761 C CA . VAL A 1 92 ? 20.265 0.403 -12.899 1.00 96.50 92 VAL A CA 1
ATOM 762 C C . VAL A 1 92 ? 21.343 0.503 -11.817 1.00 96.50 92 VAL A C 1
ATOM 764 O O . VAL A 1 92 ? 21.405 1.487 -11.073 1.00 96.50 92 VAL A O 1
ATOM 767 N N . LYS A 1 93 ? 22.243 -0.483 -11.730 1.00 95.44 93 LYS A N 1
ATOM 768 C CA . LYS A 1 93 ? 23.401 -0.411 -10.828 1.00 95.44 93 LYS A CA 1
ATOM 769 C C . LYS A 1 93 ? 24.346 0.722 -11.202 1.00 95.44 93 LYS A C 1
ATOM 771 O O . LYS A 1 93 ? 24.814 1.424 -10.307 1.00 95.44 93 LYS A O 1
ATOM 776 N N . TYR A 1 94 ? 24.610 0.908 -12.494 1.00 95.06 94 TYR A N 1
ATOM 777 C CA . TYR A 1 94 ? 25.393 2.034 -12.986 1.00 95.06 94 TYR A CA 1
ATOM 778 C C . TYR A 1 94 ? 24.755 3.371 -12.573 1.00 95.06 94 TYR A C 1
ATOM 780 O O . TYR A 1 94 ? 25.446 4.205 -11.985 1.00 95.06 94 TYR A O 1
ATOM 788 N N . LEU A 1 95 ? 23.443 3.550 -12.778 1.00 95.38 95 LEU A N 1
ATOM 789 C CA . LEU A 1 95 ? 22.719 4.757 -12.359 1.00 95.38 95 LEU A CA 1
ATOM 790 C C . LEU A 1 95 ? 22.875 5.011 -10.852 1.00 95.38 95 LEU A C 1
ATOM 792 O O . LEU A 1 95 ? 23.207 6.120 -10.428 1.00 95.38 95 LEU A O 1
ATOM 796 N N . LYS A 1 96 ? 22.724 3.958 -10.040 1.00 94.38 96 LYS A N 1
ATOM 797 C CA . LYS A 1 96 ? 22.865 4.022 -8.580 1.00 94.38 96 LYS A CA 1
ATOM 798 C C . LYS A 1 96 ? 24.272 4.438 -8.141 1.00 94.38 96 LYS A C 1
ATOM 800 O O . LYS A 1 96 ? 24.399 5.309 -7.285 1.00 94.38 96 LYS A O 1
ATOM 805 N N . ILE A 1 97 ? 25.319 3.831 -8.707 1.00 94.25 97 ILE A N 1
ATOM 806 C CA . ILE A 1 97 ? 26.724 4.123 -8.362 1.00 94.25 97 ILE A CA 1
ATOM 807 C C . ILE A 1 97 ? 27.093 5.566 -8.725 1.00 94.25 97 ILE A C 1
ATOM 809 O O . ILE A 1 97 ? 27.798 6.226 -7.965 1.00 94.25 97 ILE A O 1
ATOM 813 N N . ASN A 1 98 ? 26.581 6.071 -9.849 1.00 92.56 98 ASN A N 1
ATOM 814 C CA . ASN A 1 98 ? 26.883 7.418 -10.341 1.00 92.56 98 ASN A CA 1
ATOM 815 C C . ASN A 1 98 ? 25.947 8.503 -9.785 1.00 92.56 98 ASN A C 1
ATOM 817 O O . ASN A 1 98 ? 26.085 9.673 -10.132 1.00 92.56 98 ASN A O 1
ATOM 821 N N . GLY A 1 99 ? 25.005 8.144 -8.910 1.00 91.88 99 GLY A N 1
ATOM 822 C CA . GLY A 1 99 ? 24.082 9.102 -8.305 1.00 91.88 99 GLY A CA 1
ATOM 823 C C . GLY A 1 99 ? 23.053 9.689 -9.277 1.00 91.88 99 GLY A C 1
ATOM 824 O O . GLY A 1 99 ? 22.541 10.779 -9.031 1.00 91.88 99 GLY A O 1
ATOM 825 N N . LEU A 1 100 ? 22.762 8.983 -10.372 1.00 94.12 100 LEU A N 1
ATOM 826 C CA . LEU A 1 100 ? 21.811 9.386 -11.404 1.00 94.12 100 LEU A CA 1
ATOM 827 C C . LEU A 1 100 ? 20.417 8.880 -11.029 1.00 94.12 100 LEU A C 1
ATOM 829 O O . LEU A 1 100 ? 20.005 7.795 -11.430 1.00 94.12 100 LEU A O 1
ATOM 833 N N . PHE A 1 101 ? 19.718 9.642 -10.193 1.00 95.50 101 PHE A N 1
ATOM 834 C CA . PHE A 1 101 ? 18.374 9.299 -9.736 1.00 95.50 101 PHE A CA 1
ATOM 835 C C . PHE A 1 101 ? 17.553 10.537 -9.382 1.00 95.50 101 PHE A C 1
ATOM 837 O O . PHE A 1 101 ? 18.088 11.556 -8.936 1.00 95.50 101 PHE A O 1
ATOM 844 N N . ARG A 1 102 ? 16.228 10.420 -9.491 1.00 95.31 102 ARG A N 1
ATOM 845 C CA . ARG A 1 102 ? 15.287 11.422 -8.988 1.00 95.31 102 ARG A CA 1
ATOM 846 C C . ARG A 1 102 ? 14.921 11.116 -7.539 1.00 95.31 102 ARG A C 1
ATOM 848 O O . ARG A 1 102 ? 14.602 9.984 -7.177 1.00 95.31 102 ARG A O 1
ATOM 855 N N . ARG A 1 103 ? 14.964 12.132 -6.674 1.00 93.88 103 ARG A N 1
ATOM 856 C CA . ARG A 1 103 ? 14.490 11.994 -5.290 1.00 93.88 103 ARG A CA 1
ATOM 857 C C . ARG A 1 103 ? 12.978 12.144 -5.242 1.00 93.88 103 ARG A C 1
ATOM 859 O O . ARG A 1 103 ? 12.448 13.115 -5.773 1.00 93.88 103 ARG A O 1
ATOM 866 N N . VAL A 1 104 ? 12.314 11.233 -4.543 1.00 87.31 104 VAL A N 1
ATOM 867 C CA . VAL A 1 104 ? 10.878 11.311 -4.266 1.00 87.31 104 VAL A CA 1
ATOM 868 C C . VAL A 1 104 ? 10.628 11.190 -2.761 1.00 87.31 104 VAL A C 1
ATOM 870 O O . VAL A 1 104 ? 11.345 10.449 -2.081 1.00 87.31 104 VAL A O 1
ATOM 873 N N . PRO A 1 105 ? 9.632 11.900 -2.197 1.00 78.31 105 PRO A N 1
ATOM 874 C CA . PRO A 1 105 ? 9.343 11.818 -0.764 1.00 78.31 105 PRO A CA 1
ATOM 875 C C . PRO A 1 105 ? 8.986 10.397 -0.307 1.00 78.31 105 PRO A C 1
ATOM 877 O O . PRO A 1 105 ? 9.394 9.962 0.770 1.00 78.31 105 PRO A O 1
ATOM 880 N N . ASN A 1 106 ? 8.245 9.667 -1.143 1.00 80.44 106 ASN A N 1
ATOM 881 C CA . ASN A 1 106 ? 7.668 8.366 -0.837 1.00 80.44 106 ASN A CA 1
ATOM 882 C C . ASN A 1 106 ? 7.652 7.506 -2.103 1.00 80.44 106 ASN A C 1
ATOM 884 O O . ASN A 1 106 ? 7.071 7.905 -3.107 1.00 80.44 106 ASN A O 1
ATOM 888 N N . LEU A 1 107 ? 8.303 6.343 -2.056 1.00 86.00 107 LEU A N 1
ATOM 889 C CA . LEU A 1 107 ? 8.382 5.444 -3.209 1.00 86.00 107 LEU A CA 1
ATOM 890 C C . LEU A 1 107 ? 7.055 4.742 -3.489 1.00 86.00 107 LEU A C 1
ATOM 892 O O . LEU A 1 107 ? 6.765 4.459 -4.643 1.00 86.00 107 LEU A O 1
ATOM 896 N N . LEU A 1 108 ? 6.234 4.509 -2.461 1.00 79.19 108 LEU A N 1
ATOM 897 C CA . LEU A 1 108 ? 4.984 3.768 -2.632 1.00 79.19 108 LEU A CA 1
ATOM 898 C C . LEU A 1 108 ? 4.001 4.438 -3.568 1.00 79.19 108 LEU A C 1
ATOM 900 O O . LEU A 1 108 ? 3.435 3.778 -4.428 1.00 79.19 108 LEU A O 1
ATOM 904 N N . THR A 1 109 ? 3.869 5.752 -3.442 1.00 76.50 109 THR A N 1
ATOM 905 C CA . THR A 1 109 ? 2.972 6.544 -4.278 1.00 76.50 109 THR A CA 1
ATOM 906 C C . THR A 1 109 ? 3.338 6.438 -5.760 1.00 76.50 109 THR A C 1
ATOM 908 O O . THR A 1 109 ? 2.472 6.551 -6.617 1.00 76.50 109 THR A O 1
ATOM 911 N N . VAL A 1 110 ? 4.614 6.186 -6.072 1.00 81.00 110 VAL A N 1
ATOM 912 C CA . VAL A 1 110 ? 5.077 5.972 -7.451 1.00 81.00 110 VAL A CA 1
ATOM 913 C C . VAL A 1 110 ? 4.945 4.506 -7.881 1.00 81.00 110 VAL A C 1
ATOM 915 O O . VAL A 1 110 ? 4.844 4.234 -9.070 1.00 81.00 110 VAL A O 1
ATOM 918 N N . MET A 1 111 ? 4.954 3.558 -6.939 1.00 82.00 111 MET A N 1
ATOM 919 C CA . MET A 1 111 ? 4.871 2.121 -7.227 1.00 82.00 111 MET A CA 1
ATOM 920 C C . MET A 1 111 ? 3.445 1.614 -7.435 1.00 82.00 111 MET A C 1
ATOM 922 O O . MET A 1 111 ? 3.201 0.887 -8.389 1.00 82.00 111 MET A O 1
ATOM 926 N N . GLU A 1 112 ? 2.518 2.001 -6.563 1.00 72.06 112 GLU A N 1
ATOM 927 C CA . GLU A 1 112 ? 1.134 1.494 -6.553 1.00 72.06 112 GLU A CA 1
ATOM 928 C C . GLU A 1 112 ? 0.113 2.569 -6.963 1.00 72.06 112 GLU A C 1
ATOM 930 O O . GLU A 1 112 ? -1.092 2.325 -6.965 1.00 72.06 112 GLU A O 1
ATOM 935 N N . GLY A 1 113 ? 0.593 3.780 -7.266 1.00 63.09 113 GLY A N 1
ATOM 936 C CA . GLY A 1 113 ? -0.241 4.971 -7.387 1.00 63.09 113 GLY A CA 1
ATOM 937 C C . GLY A 1 113 ? -0.724 5.490 -6.027 1.00 63.09 113 GLY A C 1
ATOM 938 O O . GLY A 1 113 ? -0.755 4.780 -5.022 1.00 63.09 113 GLY A O 1
ATOM 939 N N . SER A 1 114 ? -1.113 6.762 -5.983 1.00 61.16 114 SER A N 1
ATOM 940 C CA . SER A 1 114 ? -1.945 7.282 -4.896 1.00 61.16 114 SER A CA 1
ATOM 941 C C . SER A 1 114 ? -3.371 6.777 -5.085 1.00 61.16 114 SER A C 1
ATOM 943 O O . SER A 1 114 ? -3.887 6.868 -6.200 1.00 61.16 114 SER A O 1
ATOM 945 N N . ALA A 1 115 ? -4.028 6.324 -4.014 1.00 64.25 115 ALA A N 1
ATOM 946 C CA . ALA A 1 115 ? -5.481 6.202 -4.054 1.00 64.25 115 ALA A CA 1
ATOM 947 C C . ALA A 1 115 ? -6.067 7.582 -4.384 1.00 64.25 115 ALA A C 1
ATOM 949 O O . ALA A 1 115 ? -5.689 8.580 -3.758 1.00 64.25 115 ALA A O 1
ATOM 950 N N . SER A 1 116 ? -6.922 7.657 -5.404 1.00 75.06 116 SER A N 1
ATOM 951 C CA . SER A 1 116 ? -7.594 8.918 -5.721 1.00 75.06 116 SER A CA 1
ATOM 952 C C . SER A 1 116 ? -8.534 9.296 -4.574 1.00 75.06 116 SER A C 1
ATOM 954 O O . SER A 1 116 ? -8.844 8.474 -3.702 1.00 75.06 116 SER A O 1
ATOM 956 N N . THR A 1 117 ? -8.976 10.555 -4.540 1.00 80.00 117 THR A N 1
ATOM 957 C CA . THR A 1 117 ? -9.954 10.989 -3.535 1.00 80.00 117 THR A CA 1
ATOM 958 C C . THR A 1 117 ? -11.219 10.136 -3.611 1.00 80.00 117 THR A C 1
ATOM 960 O O . THR A 1 117 ? -11.658 9.634 -2.579 1.00 80.00 117 THR A O 1
ATOM 963 N N . ASP A 1 118 ? -11.720 9.922 -4.830 1.00 81.44 118 ASP A N 1
ATOM 964 C CA . ASP A 1 118 ? -12.945 9.171 -5.114 1.00 81.44 118 ASP A CA 1
ATOM 965 C C . ASP A 1 118 ? -12.796 7.695 -4.738 1.00 81.44 118 ASP A C 1
ATOM 967 O O . ASP A 1 118 ? -13.600 7.172 -3.976 1.00 81.44 118 ASP A O 1
ATOM 971 N N . GLU A 1 119 ? -11.703 7.051 -5.161 1.00 84.44 119 GLU A N 1
ATOM 972 C CA . GLU A 1 119 ? -11.427 5.652 -4.817 1.00 84.44 119 GLU A CA 1
ATOM 973 C C . GLU A 1 119 ? -11.305 5.468 -3.300 1.00 84.44 119 GLU A C 1
ATOM 975 O O . GLU A 1 119 ? -11.838 4.525 -2.721 1.00 84.44 119 GLU A O 1
ATOM 980 N N . SER A 1 120 ? -10.614 6.387 -2.624 1.00 86.75 120 SER A N 1
ATOM 981 C CA . SER A 1 120 ? -10.501 6.331 -1.167 1.00 86.75 120 SER A CA 1
ATOM 982 C C . SER A 1 120 ? -11.874 6.468 -0.505 1.00 86.75 120 SER A C 1
ATOM 984 O O . SER A 1 120 ? -12.116 5.819 0.507 1.00 86.75 120 SER A O 1
ATOM 986 N N . PHE A 1 121 ? -12.773 7.294 -1.042 1.00 88.31 121 PHE A N 1
ATOM 987 C CA . PHE A 1 121 ? -14.124 7.431 -0.504 1.00 88.31 121 PHE A CA 1
ATOM 988 C C . PHE A 1 121 ? -14.944 6.150 -0.715 1.00 88.31 121 PHE A C 1
ATOM 990 O O . PHE A 1 121 ? -15.502 5.633 0.245 1.00 88.31 121 PHE A O 1
ATOM 997 N N . GLU A 1 122 ? -14.929 5.571 -1.917 1.00 89.00 122 GLU A N 1
ATOM 998 C CA . GLU A 1 122 ? -15.609 4.299 -2.218 1.00 89.00 122 GLU A CA 1
ATOM 999 C C . GLU A 1 122 ? -15.138 3.159 -1.301 1.00 89.00 122 GLU A C 1
ATOM 1001 O O . GLU A 1 122 ? -15.945 2.444 -0.710 1.00 89.00 122 GLU A O 1
ATOM 1006 N N . LEU A 1 123 ? -13.824 3.028 -1.107 1.00 92.94 123 LEU A N 1
ATOM 1007 C CA . LEU A 1 123 ? -13.259 2.021 -0.207 1.00 92.94 123 LEU A CA 1
ATOM 1008 C C . LEU A 1 123 ? -13.602 2.295 1.264 1.00 92.94 123 LEU A C 1
ATOM 1010 O O . LEU A 1 123 ? -13.660 1.365 2.066 1.00 92.94 123 LEU A O 1
ATOM 1014 N N . PHE A 1 124 ? -13.801 3.558 1.649 1.00 94.12 124 PHE A N 1
ATOM 1015 C CA . PHE A 1 124 ? -14.267 3.890 2.993 1.00 94.12 124 PHE A CA 1
ATOM 1016 C C . PHE A 1 124 ? -15.728 3.477 3.196 1.00 94.12 124 PHE A C 1
ATOM 1018 O O . PHE A 1 124 ? -16.038 2.905 4.238 1.00 94.12 124 PHE A O 1
ATOM 1025 N N . GLU A 1 125 ? -16.595 3.693 2.205 1.00 93.25 125 GLU A N 1
ATOM 1026 C CA . GLU A 1 125 ? -17.995 3.249 2.251 1.00 93.25 125 GLU A CA 1
ATOM 1027 C C . GLU A 1 125 ? -18.095 1.729 2.451 1.00 93.25 125 GLU A C 1
ATOM 1029 O O . GLU A 1 125 ? -18.880 1.280 3.275 1.00 93.25 125 GLU A O 1
ATOM 1034 N N . MET A 1 126 ? -17.206 0.930 1.848 1.00 94.38 126 MET A N 1
ATOM 1035 C CA . MET A 1 126 ? -17.148 -0.516 2.123 1.00 94.38 126 MET A CA 1
ATOM 1036 C C . MET A 1 126 ? -16.870 -0.842 3.601 1.00 94.38 126 MET A C 1
ATOM 1038 O O . MET A 1 126 ? -17.417 -1.801 4.148 1.00 94.38 126 MET A O 1
ATOM 1042 N N . VAL A 1 127 ? -16.029 -0.047 4.276 1.00 94.69 127 VAL A N 1
ATOM 1043 C CA . VAL A 1 127 ? -15.786 -0.194 5.723 1.00 94.69 127 VAL A CA 1
ATOM 1044 C C . VAL A 1 127 ? -17.037 0.170 6.512 1.00 94.69 127 VAL A C 1
ATOM 1046 O O . VAL A 1 127 ? -17.373 -0.524 7.469 1.00 94.69 127 VAL A O 1
ATOM 1049 N N . VAL A 1 128 ? -17.729 1.237 6.118 1.00 94.19 128 VAL A N 1
ATOM 1050 C CA . VAL A 1 128 ? -18.982 1.669 6.745 1.00 94.19 128 VAL A CA 1
ATOM 1051 C C . VAL A 1 128 ? -20.057 0.588 6.607 1.00 94.19 128 VAL A C 1
ATOM 1053 O O . VAL A 1 128 ? -20.638 0.173 7.612 1.00 94.19 128 VAL A O 1
ATOM 1056 N N . ASP A 1 129 ? -20.247 0.063 5.399 1.00 93.31 129 ASP A N 1
ATOM 1057 C CA . ASP A 1 129 ? -21.192 -1.011 5.097 1.00 93.31 129 ASP A CA 1
ATOM 1058 C C . ASP A 1 129 ? -20.897 -2.275 5.904 1.00 93.31 129 ASP A C 1
ATOM 1060 O O . ASP A 1 129 ? -21.819 -2.875 6.461 1.00 93.31 129 ASP A O 1
ATOM 1064 N N . ALA A 1 130 ? -19.625 -2.664 6.034 1.00 93.38 130 ALA A N 1
ATOM 1065 C CA . ALA A 1 130 ? -19.231 -3.818 6.841 1.00 93.38 130 ALA A CA 1
ATOM 1066 C C . ALA A 1 130 ? -19.610 -3.643 8.320 1.00 93.38 130 ALA A C 1
ATOM 1068 O O . ALA A 1 130 ? -20.096 -4.580 8.952 1.00 93.38 130 ALA A O 1
ATOM 1069 N N . VAL A 1 131 ? -19.429 -2.438 8.868 1.00 92.19 131 VAL A N 1
ATOM 1070 C CA . VAL A 1 131 ? -19.772 -2.138 10.264 1.00 92.19 131 VAL A CA 1
ATOM 1071 C C . VAL A 1 131 ? -21.276 -2.183 10.509 1.00 92.19 131 VAL A C 1
ATOM 1073 O O . VAL A 1 131 ? -21.707 -2.682 11.547 1.00 92.19 131 VAL A O 1
ATOM 1076 N N . PHE A 1 132 ? -22.080 -1.680 9.571 1.00 92.00 132 PHE A N 1
ATOM 1077 C CA . PHE A 1 132 ? -23.537 -1.700 9.703 1.00 92.00 132 PHE A CA 1
ATOM 1078 C C . PHE A 1 132 ? -24.159 -3.065 9.396 1.00 92.00 132 PHE A C 1
ATOM 1080 O O . PHE A 1 132 ? -25.196 -3.397 9.968 1.00 92.00 132 PHE A O 1
ATOM 1087 N N . SER A 1 133 ? -23.541 -3.852 8.517 1.00 91.62 133 SER A N 1
ATOM 1088 C CA . SER A 1 133 ? -24.072 -5.153 8.096 1.00 91.62 133 SER A CA 1
ATOM 1089 C C . SER A 1 133 ? -23.796 -6.272 9.101 1.00 91.62 133 SER A C 1
ATOM 1091 O O . SER A 1 133 ? -24.564 -7.230 9.156 1.00 91.62 133 SER A O 1
ATOM 1093 N N . ASP A 1 134 ? -22.730 -6.160 9.899 1.00 90.56 134 ASP A N 1
ATOM 1094 C CA . ASP A 1 134 ? -22.351 -7.160 10.902 1.00 90.56 134 ASP A CA 1
ATOM 1095 C C . ASP A 1 134 ? -21.919 -6.498 12.218 1.00 90.56 134 ASP A C 1
ATOM 1097 O O . ASP A 1 134 ? -20.735 -6.366 12.532 1.00 90.56 134 ASP A O 1
ATOM 1101 N N . SER A 1 135 ? -22.895 -6.078 13.026 1.00 86.75 135 SER A N 1
ATOM 1102 C CA . SER A 1 135 ? -22.624 -5.445 14.321 1.00 86.75 135 SER A CA 1
ATOM 1103 C C . SER A 1 135 ? -21.891 -6.361 15.308 1.00 86.75 135 SER A C 1
ATOM 1105 O O . SER A 1 135 ? -21.167 -5.873 16.179 1.00 86.75 135 SER A O 1
ATOM 1107 N N . ASP A 1 136 ? -22.053 -7.681 15.183 1.00 91.00 136 ASP A N 1
ATOM 1108 C CA . ASP A 1 136 ? -21.447 -8.662 16.088 1.00 91.00 136 ASP A CA 1
ATOM 1109 C C . ASP A 1 136 ? -19.935 -8.795 15.851 1.00 91.00 136 ASP A C 1
ATOM 1111 O O . ASP A 1 136 ? -19.172 -9.061 16.789 1.00 91.00 136 ASP A O 1
ATOM 1115 N N . ALA A 1 137 ? -19.470 -8.533 14.624 1.00 94.38 137 ALA A N 1
ATOM 1116 C CA . ALA A 1 137 ? -18.048 -8.423 14.304 1.00 94.38 137 ALA A CA 1
ATOM 1117 C C . ALA A 1 137 ? -17.373 -7.187 14.935 1.00 94.38 137 ALA A C 1
ATOM 1119 O O . ALA A 1 137 ? -16.136 -7.136 15.020 1.00 94.38 137 ALA A O 1
ATOM 1120 N N . PHE A 1 138 ? -18.158 -6.222 15.428 1.00 95.19 138 PHE A N 1
ATOM 1121 C CA . PHE A 1 138 ? -17.692 -4.966 16.019 1.00 95.19 138 PHE A CA 1
ATOM 1122 C C . PHE A 1 138 ? -18.265 -4.721 17.427 1.00 95.19 138 PHE A C 1
ATOM 1124 O O . PHE A 1 138 ? -18.960 -3.728 17.661 1.00 95.19 138 PHE A O 1
ATOM 1131 N N . PRO A 1 139 ? -17.936 -5.571 18.417 1.00 95.44 139 PRO A N 1
ATOM 1132 C CA . PRO A 1 139 ? -18.396 -5.374 19.787 1.00 95.44 139 PRO A CA 1
ATOM 1133 C C . PRO A 1 139 ? -17.874 -4.055 20.375 1.00 95.44 139 PRO A C 1
ATOM 1135 O O . PRO A 1 139 ? -16.847 -3.517 19.956 1.00 95.44 139 PRO A O 1
ATOM 1138 N N . THR A 1 140 ? -18.548 -3.536 21.397 1.00 95.31 140 THR A N 1
ATOM 1139 C CA . THR A 1 140 ? -18.059 -2.370 22.147 1.00 95.31 140 THR A CA 1
ATOM 1140 C C . THR A 1 140 ? -16.940 -2.761 23.109 1.00 95.31 140 THR A C 1
ATOM 1142 O O . THR A 1 140 ? -16.896 -3.897 23.592 1.00 95.31 140 THR A O 1
ATOM 1145 N N . ILE A 1 141 ? -16.053 -1.824 23.457 1.00 94.00 141 ILE A N 1
ATOM 1146 C CA . ILE A 1 141 ? -15.041 -2.071 24.497 1.00 94.00 141 ILE A CA 1
ATOM 1147 C C . ILE A 1 141 ? -15.723 -2.385 25.834 1.00 94.00 141 ILE A C 1
ATOM 1149 O O . ILE A 1 141 ? -15.272 -3.282 26.552 1.00 94.00 141 ILE A O 1
ATOM 1153 N N . SER A 1 142 ? -16.814 -1.684 26.163 1.00 94.19 142 SER A N 1
ATOM 1154 C CA . SER A 1 142 ? -17.567 -1.920 27.402 1.00 94.19 142 SER A CA 1
ATOM 1155 C C . SER A 1 142 ? -18.190 -3.313 27.498 1.00 94.19 142 SER A C 1
ATOM 1157 O O . SER A 1 142 ? -18.228 -3.873 28.594 1.00 94.19 142 SER A O 1
ATOM 1159 N N . SER A 1 143 ? -18.598 -3.909 26.371 1.00 94.62 143 SER A N 1
ATOM 1160 C CA . SER A 1 143 ? -19.132 -5.278 26.335 1.00 94.62 143 SER A CA 1
ATOM 1161 C C . SER A 1 143 ? -18.081 -6.336 26.674 1.00 94.62 143 SER A C 1
ATOM 1163 O O . SER A 1 143 ? -18.430 -7.452 27.058 1.00 94.62 143 SER A O 1
ATOM 1165 N N . ASN A 1 144 ? -16.791 -5.997 26.534 1.00 94.00 144 ASN A N 1
ATOM 1166 C CA . ASN A 1 144 ? -15.666 -6.897 26.776 1.00 94.00 144 ASN A CA 1
ATOM 1167 C C . ASN A 1 144 ? -15.738 -8.202 25.946 1.00 94.00 144 ASN A C 1
ATOM 1169 O O . ASN A 1 144 ? -15.220 -9.242 26.359 1.00 94.00 144 ASN A O 1
ATOM 1173 N N . ALA A 1 145 ? -16.418 -8.152 24.794 1.00 95.06 145 ALA A N 1
ATOM 1174 C CA . ALA A 1 145 ? -16.708 -9.303 23.943 1.00 95.06 145 ALA A CA 1
ATOM 1175 C C . ALA A 1 145 ? -15.735 -9.461 22.762 1.00 95.06 145 ALA A C 1
ATOM 1177 O O . ALA A 1 145 ? -15.839 -10.439 22.020 1.00 95.06 145 ALA A O 1
ATOM 1178 N N . TYR A 1 146 ? -14.777 -8.543 22.590 1.00 95.69 146 TYR A N 1
ATOM 1179 C CA . TYR A 1 146 ? -13.818 -8.605 21.489 1.00 95.69 146 TYR A CA 1
ATOM 1180 C C . TYR A 1 146 ? -12.975 -9.882 21.556 1.00 95.69 146 TYR A C 1
ATOM 1182 O O . TYR A 1 146 ? -12.341 -10.184 22.577 1.00 95.69 146 TYR A O 1
ATOM 1190 N N . LYS A 1 147 ? -12.904 -10.598 20.430 1.00 93.50 147 LYS A N 1
ATOM 1191 C CA . LYS A 1 147 ? -12.102 -11.815 20.268 1.00 93.50 147 LYS A CA 1
ATOM 1192 C C . LYS A 1 147 ? -11.200 -11.681 19.051 1.00 93.50 147 LYS A C 1
ATOM 1194 O O . LYS A 1 147 ? -11.664 -11.538 17.926 1.00 93.50 147 LYS A O 1
ATOM 1199 N N . HIS A 1 148 ? -9.892 -11.756 19.272 1.00 89.50 148 HIS A N 1
ATOM 1200 C CA . HIS A 1 148 ? -8.922 -11.675 18.185 1.00 89.50 148 HIS A CA 1
ATOM 1201 C C . HIS A 1 148 ? -9.098 -12.833 17.190 1.00 89.50 148 HIS A C 1
ATOM 1203 O O . HIS A 1 148 ? -9.218 -13.983 17.607 1.00 89.50 148 HIS A O 1
ATOM 1209 N N . GLY A 1 149 ? -9.102 -12.516 15.893 1.00 86.81 149 GLY A N 1
ATOM 1210 C CA . GLY A 1 149 ? -9.323 -13.484 14.815 1.00 86.81 149 GLY A CA 1
ATOM 1211 C C . GLY A 1 149 ? -10.792 -13.839 14.567 1.00 86.81 149 GLY A C 1
ATOM 1212 O O . GLY A 1 149 ? -11.060 -14.641 13.684 1.00 86.81 149 GLY A O 1
ATOM 1213 N N . VAL A 1 150 ? -11.726 -13.264 15.334 1.00 91.31 150 VAL A N 1
ATOM 1214 C CA . VAL A 1 150 ? -13.178 -13.410 15.123 1.00 91.31 150 VAL A CA 1
ATOM 1215 C C . VAL A 1 150 ? -13.817 -12.040 14.924 1.00 91.31 150 VAL A C 1
ATOM 1217 O O . VAL A 1 150 ? -14.542 -11.832 13.965 1.00 91.31 150 VAL A O 1
ATOM 1220 N N . SER A 1 151 ? -13.525 -11.090 15.813 1.00 95.12 151 SER A N 1
ATOM 1221 C CA . SER A 1 151 ? -13.973 -9.706 15.681 1.00 95.12 151 SER A CA 1
ATOM 1222 C C . SER A 1 151 ? -13.111 -8.962 14.662 1.00 95.12 151 SER A C 1
ATOM 1224 O O . SER A 1 151 ? -11.878 -9.020 14.720 1.00 95.12 151 SER A O 1
ATOM 1226 N N . PHE A 1 152 ? -13.756 -8.205 13.778 1.00 94.81 152 PHE A N 1
ATOM 1227 C CA . PHE A 1 152 ? -13.094 -7.366 12.778 1.00 94.81 152 PHE A CA 1
ATOM 1228 C C . PHE A 1 152 ? -12.554 -6.070 13.384 1.00 94.81 152 PHE A C 1
ATOM 1230 O O . PHE A 1 152 ? -11.498 -5.551 12.991 1.00 94.81 152 PHE A O 1
ATOM 1237 N N . GLY A 1 153 ? -13.237 -5.581 14.413 1.00 95.06 153 GLY A N 1
ATOM 1238 C CA . GLY A 1 153 ? -12.875 -4.363 15.106 1.00 95.06 153 GLY A CA 1
ATOM 1239 C C . GLY A 1 153 ? -13.566 -4.227 16.451 1.00 95.06 153 GLY A C 1
ATOM 1240 O O . GLY A 1 153 ? -14.028 -5.202 17.038 1.00 95.06 153 GLY A O 1
ATOM 1241 N N . VAL A 1 154 ? -13.582 -3.003 16.966 1.00 95.88 154 VAL A N 1
ATOM 1242 C CA . VAL A 1 154 ? -14.183 -2.679 18.255 1.00 95.88 154 VAL A CA 1
ATOM 1243 C C . VAL A 1 154 ? -14.703 -1.242 18.260 1.00 95.88 154 VAL A C 1
ATOM 1245 O O . VAL A 1 154 ? -14.016 -0.324 17.801 1.00 95.88 154 VAL A O 1
ATOM 1248 N N . ILE A 1 155 ? -15.904 -1.031 18.794 1.00 95.50 155 ILE A N 1
ATOM 1249 C CA . ILE A 1 155 ? -16.477 0.306 18.986 1.00 95.50 155 ILE A CA 1
ATOM 1250 C C . ILE A 1 155 ? -15.860 0.933 20.242 1.00 95.50 155 ILE A C 1
ATOM 1252 O O . ILE A 1 155 ? -15.852 0.339 21.322 1.00 95.50 155 ILE A O 1
ATOM 1256 N N . LEU A 1 156 ? -15.321 2.145 20.099 1.00 94.56 156 LEU A N 1
ATOM 1257 C CA . LEU A 1 156 ? -14.582 2.854 21.144 1.00 94.56 156 LEU A CA 1
ATOM 1258 C C . LEU A 1 156 ? -15.514 3.703 22.019 1.00 94.56 156 LEU A C 1
ATOM 1260 O O . LEU A 1 156 ? -15.507 4.932 21.955 1.00 94.56 156 LEU A O 1
ATOM 1264 N N . ASP A 1 157 ? -16.315 3.039 22.840 1.00 94.19 157 ASP A N 1
ATOM 1265 C CA . ASP A 1 157 ? -17.412 3.641 23.604 1.00 94.19 157 ASP A CA 1
ATOM 1266 C C . ASP A 1 157 ? -17.047 4.081 25.032 1.00 94.19 157 ASP A C 1
ATOM 1268 O O . ASP A 1 157 ? -17.800 4.811 25.675 1.00 94.19 157 ASP A O 1
ATOM 1272 N N . THR A 1 158 ? -15.880 3.686 25.547 1.00 93.31 158 THR A N 1
ATOM 1273 C CA . THR A 1 158 ? -15.467 4.070 26.904 1.00 93.31 158 THR A CA 1
ATOM 1274 C C . THR A 1 158 ? -15.057 5.539 26.994 1.00 93.31 158 THR A C 1
ATOM 1276 O O . THR A 1 158 ? -14.497 6.113 26.057 1.00 93.31 158 THR A O 1
ATOM 1279 N N . GLU A 1 159 ? -15.258 6.146 28.169 1.00 93.69 159 GLU A N 1
ATOM 1280 C CA . GLU A 1 159 ? -14.977 7.569 28.426 1.00 93.69 159 GLU A CA 1
ATOM 1281 C C . GLU A 1 159 ? -13.555 7.986 28.013 1.00 93.69 159 GLU A C 1
ATOM 1283 O O . GLU A 1 159 ? -13.356 9.058 27.433 1.00 93.69 159 GLU A O 1
ATOM 1288 N N . GLN A 1 160 ? -12.569 7.111 28.238 1.00 92.06 160 GLN A N 1
ATOM 1289 C CA . GLN A 1 160 ? -11.181 7.332 27.836 1.00 92.06 160 GLN A CA 1
ATOM 1290 C C . GLN A 1 160 ? -11.043 7.566 26.322 1.00 92.06 160 GLN A C 1
ATOM 1292 O O . GLN A 1 160 ? -10.315 8.469 25.899 1.00 92.06 160 GLN A O 1
ATOM 1297 N N . TYR A 1 161 ? -11.705 6.751 25.498 1.00 92.69 161 TYR A N 1
ATOM 1298 C CA . TYR A 1 161 ? -11.594 6.843 24.043 1.00 92.69 161 TYR A CA 1
ATOM 1299 C C . TYR A 1 161 ? -12.554 7.866 23.446 1.00 92.69 161 TYR A C 1
ATOM 1301 O O . TYR A 1 161 ? -12.143 8.596 22.542 1.00 92.69 161 TYR A O 1
ATOM 1309 N N . VAL A 1 162 ? -13.752 8.012 24.016 1.00 92.69 162 VAL A N 1
ATOM 1310 C CA . VAL A 1 162 ? -14.699 9.072 23.646 1.00 92.69 162 VAL A CA 1
ATOM 1311 C C . VAL A 1 162 ? -14.073 10.450 23.865 1.00 92.69 162 VAL A C 1
ATOM 1313 O O . VAL A 1 162 ? -14.141 11.304 22.984 1.00 92.69 162 VAL A O 1
ATOM 1316 N N . SER A 1 163 ? -13.360 10.653 24.977 1.00 92.31 163 SER A N 1
ATOM 1317 C CA . SER A 1 163 ? -12.633 11.905 25.235 1.00 92.31 163 SER A CA 1
ATOM 1318 C C . SER A 1 163 ? -11.481 12.138 24.249 1.00 92.31 163 SER A C 1
ATOM 1320 O O . SER A 1 163 ? -11.175 13.279 23.903 1.00 92.31 163 SER A O 1
ATOM 1322 N N . LYS A 1 164 ? -10.821 11.070 23.775 1.00 92.06 164 LYS A N 1
ATOM 1323 C CA . LYS A 1 164 ? -9.655 11.168 22.879 1.00 92.06 164 LYS A CA 1
ATOM 1324 C C . LYS A 1 164 ? -10.042 11.380 21.409 1.00 92.06 164 LYS A C 1
ATOM 1326 O O . LYS A 1 164 ? -9.372 12.145 20.706 1.00 92.06 164 LYS A O 1
ATOM 1331 N N . TYR A 1 165 ? -11.068 10.683 20.929 1.00 91.94 165 TYR A N 1
ATOM 1332 C CA . TYR A 1 165 ? -11.409 10.602 19.502 1.00 91.94 165 TYR A CA 1
ATOM 1333 C C . TYR A 1 165 ? -12.801 11.159 19.159 1.00 91.94 165 TYR A C 1
ATOM 1335 O O . TYR A 1 165 ? -13.053 11.503 17.998 1.00 91.94 165 TYR A O 1
ATOM 1343 N N . GLY A 1 166 ? -13.665 11.338 20.159 1.00 90.62 166 GLY A N 1
ATOM 1344 C CA . GLY A 1 166 ? -15.075 11.688 19.999 1.00 90.62 166 GLY A CA 1
ATOM 1345 C C . GLY A 1 166 ? -15.989 10.462 20.060 1.00 90.62 166 GLY A C 1
ATOM 1346 O O . GLY A 1 166 ? -15.538 9.345 20.297 1.00 90.62 166 GLY A O 1
ATOM 1347 N N . LYS A 1 167 ? -17.288 10.691 19.852 1.00 90.50 167 LYS A N 1
ATOM 1348 C CA . LYS A 1 167 ? -18.302 9.631 19.744 1.00 90.50 167 LYS A CA 1
ATOM 1349 C C . LYS A 1 167 ? -18.275 8.974 18.360 1.00 90.50 167 LYS A C 1
ATOM 1351 O O . LYS A 1 167 ? -17.727 9.555 17.424 1.00 90.50 167 LYS A O 1
ATOM 1356 N N . ASN A 1 168 ? -18.910 7.805 18.251 1.00 90.06 168 ASN A N 1
ATOM 1357 C CA . ASN A 1 168 ? -19.079 7.041 17.008 1.00 90.06 168 ASN A CA 1
ATOM 1358 C C . ASN A 1 168 ? -17.744 6.714 16.325 1.00 90.06 168 ASN A C 1
ATOM 1360 O O . ASN A 1 168 ? -17.543 6.922 15.128 1.00 90.06 168 ASN A O 1
ATOM 1364 N N . VAL A 1 169 ? -16.787 6.272 17.137 1.00 93.88 169 VAL A N 1
ATOM 1365 C CA . VAL A 1 169 ? -15.452 5.923 16.672 1.00 93.88 169 VAL A CA 1
ATOM 1366 C C . VAL A 1 169 ? -15.276 4.423 16.760 1.00 93.88 169 VAL A C 1
ATOM 1368 O O . VAL A 1 169 ? -15.577 3.815 17.787 1.00 93.88 169 VAL A O 1
ATOM 1371 N N . ILE A 1 170 ? -14.733 3.848 15.698 1.00 95.06 170 ILE A N 1
ATOM 1372 C CA . ILE A 1 170 ? -14.458 2.426 15.607 1.00 95.06 170 ILE A CA 1
ATOM 1373 C C . ILE A 1 170 ? -12.978 2.184 15.337 1.00 95.06 170 ILE A C 1
ATOM 1375 O O . ILE A 1 170 ? -12.331 2.924 14.595 1.00 95.06 170 ILE A O 1
ATOM 1379 N N . GLY A 1 171 ? -12.423 1.160 15.975 1.00 95.75 171 GLY A N 1
ATOM 1380 C CA . GLY A 1 171 ? -11.109 0.630 15.653 1.00 95.75 171 GLY A CA 1
ATOM 1381 C C . GLY A 1 171 ? -11.246 -0.618 14.793 1.00 95.75 171 GLY A C 1
ATOM 1382 O O . GLY A 1 171 ? -11.846 -1.583 15.247 1.00 95.75 171 GLY A O 1
ATOM 1383 N N . VAL A 1 172 ? -10.645 -0.640 13.605 1.00 96.44 172 VAL A N 1
ATOM 1384 C CA . VAL A 1 172 ? -10.630 -1.810 12.709 1.00 96.44 172 VAL A CA 1
ATOM 1385 C C . VAL A 1 172 ? -9.210 -2.366 12.603 1.00 96.44 172 VAL A C 1
ATOM 1387 O O . VAL A 1 172 ? -8.231 -1.610 12.563 1.00 96.44 172 VAL A O 1
ATOM 1390 N N . THR A 1 173 ? -9.079 -3.691 12.640 1.00 94.88 173 THR A N 1
ATOM 1391 C CA . THR A 1 173 ? -7.776 -4.372 12.550 1.00 94.88 173 THR A CA 1
ATOM 1392 C C . THR A 1 173 ? -7.219 -4.347 11.124 1.00 94.88 173 THR A C 1
ATOM 1394 O O . THR A 1 173 ? -7.918 -4.012 10.172 1.00 94.88 173 THR A O 1
ATOM 1397 N N . THR A 1 174 ? -5.929 -4.665 10.962 1.00 94.50 174 THR A N 1
ATOM 1398 C CA . THR A 1 174 ? -5.320 -4.705 9.617 1.00 94.50 174 THR A CA 1
ATOM 1399 C C . THR A 1 174 ? -5.895 -5.866 8.819 1.00 94.50 174 THR A C 1
ATOM 1401 O O . THR A 1 174 ? -6.229 -5.705 7.655 1.00 94.50 174 THR A O 1
ATOM 1404 N N . GLU A 1 175 ? -6.030 -7.016 9.472 1.00 93.75 175 GLU A N 1
ATOM 1405 C CA . GLU A 1 175 ? -6.555 -8.252 8.912 1.00 93.75 175 GLU A CA 1
ATOM 1406 C C . GLU A 1 175 ? -7.981 -8.048 8.394 1.00 93.75 175 GLU A C 1
ATOM 1408 O O . GLU A 1 175 ? -8.246 -8.343 7.234 1.00 93.75 175 GLU A O 1
ATOM 1413 N N . ALA A 1 176 ? -8.844 -7.426 9.202 1.00 94.88 176 ALA A N 1
ATOM 1414 C CA . ALA A 1 176 ? -10.209 -7.119 8.794 1.00 94.88 176 ALA A CA 1
ATOM 1415 C C . ALA A 1 176 ? -10.280 -6.116 7.640 1.00 94.88 176 ALA A C 1
ATOM 1417 O O . ALA A 1 176 ? -11.104 -6.281 6.756 1.00 94.88 176 ALA A O 1
ATOM 1418 N N . LEU A 1 177 ? -9.422 -5.089 7.600 1.00 95.56 177 LEU A N 1
ATOM 1419 C CA . LEU A 1 177 ? -9.409 -4.170 6.456 1.00 95.56 177 LEU A CA 1
ATOM 1420 C C . LEU A 1 177 ? -8.957 -4.853 5.165 1.00 95.56 177 LEU A C 1
ATOM 1422 O O . LEU A 1 177 ? -9.464 -4.517 4.105 1.00 95.56 177 LEU A O 1
ATOM 1426 N N . LEU A 1 178 ? -8.007 -5.787 5.231 1.00 94.38 178 LEU A N 1
ATOM 1427 C CA . LEU A 1 178 ? -7.623 -6.554 4.046 1.00 94.38 178 LEU A CA 1
ATOM 1428 C C . LEU A 1 178 ? -8.786 -7.417 3.545 1.00 94.38 178 LEU A C 1
ATOM 1430 O O . LEU A 1 178 ? -8.968 -7.518 2.340 1.00 94.38 178 LEU A O 1
ATOM 1434 N N . GLU A 1 179 ? -9.566 -7.993 4.458 1.00 93.75 179 GLU A N 1
ATOM 1435 C CA . GLU A 1 179 ? -10.739 -8.808 4.133 1.00 93.75 179 GLU A CA 1
ATOM 1436 C C . GLU A 1 179 ? -11.909 -7.968 3.597 1.00 93.75 179 GLU A C 1
ATOM 1438 O O . GLU A 1 179 ? -12.416 -8.249 2.519 1.00 93.75 179 GLU A O 1
ATOM 1443 N N . ILE A 1 180 ? -12.290 -6.894 4.296 1.00 94.12 180 ILE A N 1
ATOM 1444 C CA . ILE A 1 180 ? -13.396 -6.001 3.908 1.00 94.12 180 ILE A CA 1
ATOM 1445 C C . ILE A 1 180 ? -13.161 -5.392 2.524 1.00 94.12 180 ILE A C 1
ATOM 1447 O O . ILE A 1 180 ? -14.091 -5.277 1.735 1.00 94.12 180 ILE A O 1
ATOM 1451 N N . LEU A 1 181 ? -11.923 -4.986 2.237 1.00 93.69 181 LEU A N 1
ATOM 1452 C CA . LEU A 1 181 ? -11.560 -4.341 0.976 1.00 93.69 181 LEU A CA 1
ATOM 1453 C C . LEU A 1 181 ? -11.190 -5.339 -0.131 1.00 93.69 181 LEU A C 1
ATOM 1455 O O . LEU A 1 181 ? -10.745 -4.905 -1.192 1.00 93.69 181 LEU A O 1
ATOM 1459 N N . ASP A 1 182 ? -11.297 -6.645 0.137 1.00 90.81 182 ASP A N 1
ATOM 1460 C CA . ASP A 1 182 ? -10.898 -7.721 -0.778 1.00 90.81 182 ASP A CA 1
ATOM 1461 C C . ASP A 1 182 ? -9.469 -7.528 -1.336 1.00 90.81 182 ASP A C 1
ATOM 1463 O O . ASP A 1 182 ? -9.172 -7.692 -2.522 1.00 90.81 182 ASP A O 1
ATOM 1467 N N . LEU A 1 183 ? -8.551 -7.091 -0.467 1.00 87.62 183 LEU A N 1
ATOM 1468 C CA . LEU A 1 183 ? -7.167 -6.828 -0.842 1.00 87.62 183 LEU A CA 1
ATOM 1469 C C . LEU A 1 183 ? -6.342 -8.100 -0.721 1.00 87.62 183 LEU A C 1
ATOM 1471 O O . LEU A 1 183 ? -5.929 -8.497 0.372 1.00 87.62 183 LEU A O 1
ATOM 1475 N N . ASP A 1 184 ? -5.986 -8.655 -1.873 1.00 79.06 184 ASP A N 1
ATOM 1476 C CA . ASP A 1 184 ? -5.172 -9.857 -1.973 1.00 79.06 184 ASP A CA 1
ATOM 1477 C C . ASP A 1 184 ? -3.827 -9.669 -2.685 1.00 79.06 184 ASP A C 1
ATOM 1479 O O . ASP A 1 184 ? -3.508 -8.633 -3.268 1.00 79.06 184 ASP A O 1
ATOM 1483 N N . GLY A 1 185 ? -2.972 -10.687 -2.566 1.00 74.75 185 GLY A N 1
ATOM 1484 C CA . GLY A 1 185 ? -1.655 -10.720 -3.202 1.00 74.75 185 GLY A CA 1
ATOM 1485 C C . GLY A 1 185 ? -0.515 -10.090 -2.392 1.00 74.75 185 GLY A C 1
ATOM 1486 O O . GLY A 1 185 ? -0.654 -9.683 -1.237 1.00 74.75 185 GLY A O 1
ATOM 1487 N N . ASN A 1 186 ? 0.668 -10.049 -3.011 1.00 69.44 186 ASN A N 1
ATOM 1488 C CA . ASN A 1 186 ? 1.928 -9.703 -2.339 1.00 69.44 186 ASN A CA 1
ATOM 1489 C C . ASN A 1 186 ? 2.046 -8.214 -1.963 1.00 69.44 186 ASN A C 1
ATOM 1491 O O . ASN A 1 186 ? 2.815 -7.873 -1.064 1.00 69.44 186 ASN A O 1
ATOM 1495 N N . SER A 1 187 ? 1.288 -7.328 -2.617 1.00 72.25 187 SER A N 1
ATOM 1496 C CA . SER A 1 187 ? 1.293 -5.882 -2.361 1.00 72.25 187 SER A CA 1
ATOM 1497 C C . SER A 1 187 ? 0.139 -5.413 -1.468 1.00 72.25 187 SER A C 1
ATOM 1499 O O . SER A 1 187 ? 0.075 -4.229 -1.147 1.00 72.25 187 SER A O 1
ATOM 1501 N N . LYS A 1 188 ? -0.733 -6.302 -0.971 1.00 82.50 188 LYS A N 1
ATOM 1502 C CA . LYS A 1 188 ? -1.947 -5.902 -0.234 1.00 82.50 188 LYS A CA 1
ATOM 1503 C C . LYS A 1 188 ? -1.705 -4.982 0.963 1.00 82.50 188 LYS A C 1
ATOM 1505 O O . LYS A 1 188 ? -2.385 -3.976 1.136 1.00 82.50 188 LYS A O 1
ATOM 1510 N N . ASN A 1 189 ? -0.658 -5.253 1.745 1.00 84.06 189 ASN A N 1
ATOM 1511 C CA . ASN A 1 189 ? -0.270 -4.410 2.883 1.00 84.06 189 ASN A CA 1
ATOM 1512 C C . ASN A 1 189 ? 0.205 -3.019 2.451 1.00 84.06 189 ASN A C 1
ATOM 1514 O O . ASN A 1 189 ? 0.016 -2.031 3.160 1.00 84.06 189 ASN A O 1
ATOM 1518 N N . VAL A 1 190 ? 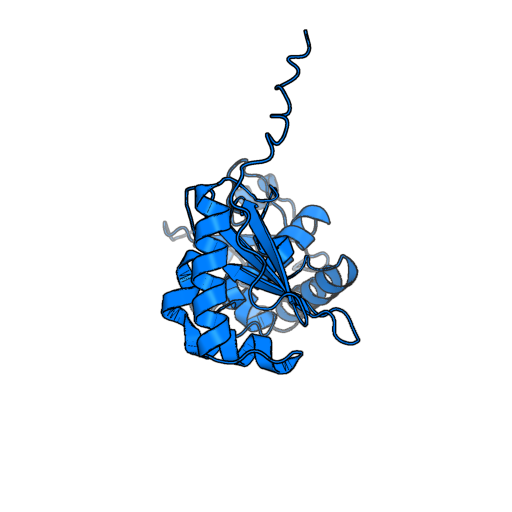0.868 -2.956 1.299 1.00 79.44 190 VAL A N 1
ATOM 1519 C CA . VAL A 1 190 ? 1.352 -1.712 0.712 1.00 79.44 190 VAL A CA 1
ATOM 1520 C C . VAL A 1 190 ? 0.172 -0.900 0.191 1.00 79.44 190 VAL A C 1
ATOM 1522 O O . VAL A 1 190 ? 0.060 0.282 0.513 1.00 79.44 190 VAL A O 1
ATOM 1525 N N . ARG A 1 191 ? -0.740 -1.554 -0.534 1.00 84.25 191 ARG A N 1
ATOM 1526 C CA . ARG A 1 191 ? -1.960 -0.951 -1.062 1.00 84.25 191 ARG A CA 1
ATOM 1527 C C . ARG A 1 191 ? -2.836 -0.387 0.053 1.00 84.25 191 ARG A C 1
ATOM 1529 O O . ARG A 1 191 ? -3.198 0.786 0.009 1.00 84.25 191 ARG A O 1
ATOM 1536 N N . LEU A 1 192 ? -3.062 -1.168 1.110 1.00 91.06 192 LEU A N 1
ATOM 1537 C CA . LEU A 1 192 ? -3.781 -0.718 2.302 1.00 91.06 192 LEU A CA 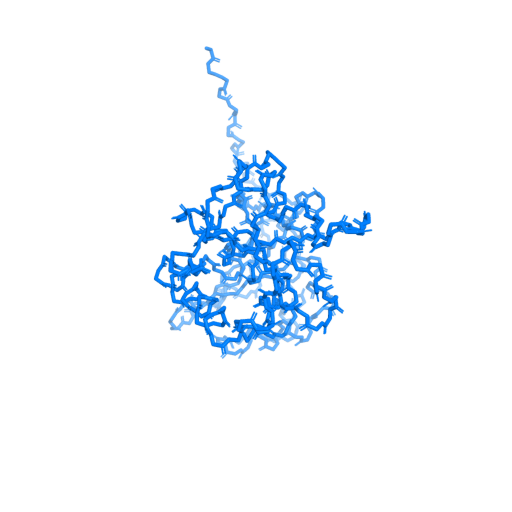1
ATOM 1538 C C . LEU A 1 192 ? -3.131 0.519 2.940 1.00 91.06 192 LEU A C 1
ATOM 1540 O O . LEU A 1 192 ? -3.826 1.384 3.470 1.00 91.06 192 LEU A O 1
ATOM 1544 N N . LEU A 1 193 ? -1.800 0.636 2.901 1.00 88.25 193 LEU A N 1
ATOM 1545 C CA . LEU A 1 193 ? -1.122 1.810 3.441 1.00 88.25 193 LEU A CA 1
ATOM 1546 C C . LEU A 1 193 ? -1.369 3.070 2.601 1.00 88.25 193 LEU A C 1
ATOM 1548 O O . LEU A 1 193 ? -1.523 4.139 3.192 1.00 88.25 193 LEU A O 1
ATOM 1552 N N . GLU A 1 194 ? -1.403 2.970 1.270 1.00 85.12 194 GLU A N 1
ATOM 1553 C CA . GLU A 1 194 ? -1.752 4.109 0.405 1.00 85.12 194 GLU A CA 1
ATOM 1554 C C . GLU A 1 194 ? -3.218 4.515 0.597 1.00 85.12 194 GLU A C 1
ATOM 1556 O O . GLU A 1 194 ? -3.490 5.696 0.810 1.00 85.12 194 GLU A O 1
ATOM 1561 N N . ILE A 1 195 ? -4.139 3.549 0.652 1.00 90.25 195 ILE A N 1
ATOM 1562 C CA . ILE A 1 195 ? -5.560 3.800 0.944 1.00 90.25 195 ILE A CA 1
ATOM 1563 C C . ILE A 1 195 ? -5.710 4.504 2.302 1.00 90.25 195 ILE A C 1
ATOM 1565 O O . ILE A 1 195 ? -6.316 5.568 2.409 1.00 90.25 195 ILE A O 1
ATOM 1569 N N . ALA A 1 196 ? -5.058 3.985 3.347 1.00 91.75 196 ALA A N 1
ATOM 1570 C CA . ALA A 1 196 ? -5.099 4.585 4.678 1.00 91.75 196 ALA A CA 1
ATOM 1571 C C . ALA A 1 196 ? -4.453 5.981 4.747 1.00 91.75 196 ALA A C 1
ATOM 1573 O O . ALA A 1 196 ? -4.816 6.788 5.609 1.00 91.75 196 ALA A O 1
ATOM 1574 N N . ARG A 1 197 ? -3.484 6.287 3.872 1.00 87.56 197 ARG A N 1
ATOM 1575 C CA . ARG A 1 197 ? -2.948 7.649 3.715 1.00 87.56 197 ARG A CA 1
ATOM 1576 C C . ARG A 1 197 ? -4.001 8.569 3.104 1.00 87.56 197 ARG A C 1
ATOM 1578 O O . ARG A 1 197 ? -4.239 9.619 3.697 1.00 87.56 197 ARG A O 1
ATOM 1585 N N . GLY A 1 198 ? -4.669 8.137 2.034 1.00 87.50 198 GLY A N 1
ATOM 1586 C CA . GLY A 1 198 ? -5.789 8.857 1.423 1.00 87.50 198 GLY A CA 1
ATOM 1587 C C . GLY A 1 198 ? -6.895 9.162 2.437 1.00 87.50 198 GLY A C 1
ATOM 1588 O O . GLY A 1 198 ? -7.242 10.323 2.648 1.00 87.50 198 GLY A O 1
ATOM 1589 N N . TRP A 1 199 ? -7.351 8.157 3.190 1.00 93.19 199 TRP A N 1
ATOM 1590 C CA . TRP A 1 199 ? -8.338 8.344 4.261 1.00 93.19 199 TRP A CA 1
ATOM 1591 C C . TRP A 1 199 ? -7.896 9.336 5.332 1.00 93.19 199 TRP A C 1
ATOM 1593 O O . TRP A 1 199 ? -8.703 10.112 5.841 1.00 93.19 199 TRP A O 1
ATOM 1603 N N . LYS A 1 200 ? -6.613 9.329 5.705 1.00 90.94 200 LYS A N 1
ATOM 1604 C CA . LYS A 1 200 ? -6.092 10.278 6.692 1.00 90.94 200 LYS A CA 1
ATOM 1605 C C . LYS A 1 200 ? -6.091 11.707 6.152 1.00 90.94 200 LYS A C 1
ATOM 1607 O O . LYS A 1 200 ? -6.411 12.629 6.898 1.00 90.94 200 LYS A O 1
ATOM 1612 N N . GLU A 1 201 ? -5.688 11.897 4.902 1.00 87.94 201 GLU A N 1
ATOM 1613 C CA . GLU A 1 201 ? -5.650 13.210 4.249 1.00 87.94 201 GLU A CA 1
ATOM 1614 C C . GLU A 1 201 ? -7.053 13.800 4.086 1.00 87.94 201 GLU A C 1
ATOM 1616 O O . GLU A 1 201 ? -7.230 15.002 4.270 1.00 87.94 201 GLU A O 1
ATOM 1621 N N . GLN A 1 202 ? -8.055 12.947 3.875 1.00 88.19 202 GLN A N 1
ATOM 1622 C CA . GLN A 1 202 ? -9.468 13.330 3.835 1.00 88.19 202 GLN A CA 1
ATOM 1623 C C . GLN A 1 202 ? -10.125 13.470 5.220 1.00 88.19 202 GLN A C 1
ATOM 1625 O O . GLN A 1 202 ? -11.265 13.910 5.327 1.00 88.19 202 GLN A O 1
ATOM 1630 N N . GLY A 1 203 ? -9.425 13.109 6.299 1.00 89.75 203 GLY A N 1
ATOM 1631 C CA . GLY A 1 203 ? -9.952 13.173 7.666 1.00 89.75 203 GLY A CA 1
ATOM 1632 C C . GLY A 1 203 ? -10.897 12.031 8.065 1.00 89.75 203 GLY A C 1
ATOM 1633 O O . GLY A 1 203 ? -11.448 12.079 9.163 1.00 89.75 203 GLY A O 1
ATOM 1634 N N . LEU A 1 204 ? -11.035 10.998 7.228 1.00 91.25 204 LEU A N 1
ATOM 1635 C CA . LEU A 1 204 ? -11.816 9.781 7.494 1.00 91.25 204 LEU A CA 1
ATOM 1636 C C . LEU A 1 204 ? -11.107 8.875 8.515 1.00 91.25 204 LEU A C 1
ATOM 1638 O O . LEU A 1 204 ? -11.722 8.343 9.441 1.00 91.25 204 LEU A O 1
ATOM 1642 N N . LEU A 1 205 ? -9.777 8.759 8.397 1.00 93.75 205 LEU A N 1
ATOM 1643 C CA . LEU A 1 205 ? -8.933 8.049 9.360 1.00 93.75 205 LEU A CA 1
ATOM 1644 C C . LEU A 1 205 ? -8.418 9.008 10.445 1.00 93.75 205 LEU A C 1
ATOM 1646 O O . LEU A 1 205 ? -7.583 9.887 10.203 1.00 93.75 205 LEU A O 1
ATOM 1650 N N . LEU A 1 206 ? -8.850 8.786 11.683 1.00 92.00 206 LEU A N 1
ATOM 1651 C CA . LEU A 1 206 ? -8.431 9.543 12.853 1.00 92.00 206 LEU A CA 1
ATOM 1652 C C . LEU A 1 206 ? -7.035 9.114 13.317 1.00 92.00 206 LEU A C 1
ATOM 1654 O O . LEU A 1 206 ? -6.814 8.002 13.792 1.00 92.00 206 LEU A O 1
ATOM 1658 N N . LYS A 1 207 ? -6.086 10.050 13.287 1.00 82.75 207 LYS A N 1
ATOM 1659 C CA . LYS A 1 207 ? -4.758 9.869 13.883 1.00 82.75 207 LYS A CA 1
ATOM 1660 C C . LYS A 1 207 ? -4.431 11.017 14.827 1.00 82.75 207 LYS A C 1
ATOM 1662 O O . LYS A 1 207 ? -4.359 12.169 14.404 1.00 82.75 207 LYS A O 1
ATOM 1667 N N . LYS A 1 208 ? -4.198 10.707 16.106 1.00 70.44 208 LYS A N 1
ATOM 1668 C CA . LYS A 1 208 ? -3.835 11.706 17.133 1.00 70.44 208 LYS A CA 1
ATOM 1669 C C . LYS A 1 208 ? -2.372 11.603 17.561 1.00 70.44 208 LYS A C 1
ATOM 1671 O O . LYS A 1 208 ? -1.810 12.575 18.061 1.00 70.44 208 LYS A O 1
ATOM 1676 N N . SER A 1 209 ? -1.734 10.456 17.348 1.00 67.50 209 SER A N 1
ATOM 1677 C CA . SER A 1 209 ? -0.316 10.262 17.629 1.00 67.50 209 SER A CA 1
ATOM 1678 C C . SER A 1 209 ? 0.585 10.978 16.616 1.00 67.50 209 SER A C 1
ATOM 1680 O O . SER A 1 209 ? 0.350 10.953 15.406 1.00 67.50 209 SER A O 1
ATOM 1682 N N . ARG A 1 210 ? 1.688 11.557 17.113 1.00 64.25 210 ARG A N 1
ATOM 1683 C CA . ARG A 1 210 ? 2.779 12.118 16.290 1.00 64.25 210 ARG A CA 1
ATOM 1684 C C . ARG A 1 210 ? 3.681 11.044 15.669 1.00 64.25 210 ARG A C 1
ATOM 1686 O O . ARG A 1 210 ? 4.573 11.372 14.893 1.00 64.25 210 ARG A O 1
ATOM 1693 N N . GLN A 1 211 ? 3.492 9.770 16.016 1.00 68.81 211 GLN A N 1
ATOM 1694 C CA . GLN A 1 211 ? 4.288 8.674 15.459 1.00 68.81 211 GLN A CA 1
ATOM 1695 C C . GLN A 1 211 ? 4.049 8.523 13.954 1.00 68.81 211 GLN A C 1
ATOM 1697 O O . GLN A 1 211 ? 2.976 8.840 13.452 1.00 68.81 211 GLN A O 1
ATOM 1702 N N . ALA A 1 212 ? 5.023 7.985 13.215 1.00 69.62 212 ALA A N 1
ATOM 1703 C CA . ALA A 1 212 ? 4.874 7.758 11.774 1.00 69.62 212 ALA A CA 1
ATOM 1704 C C . ALA A 1 212 ? 3.777 6.723 11.441 1.00 69.62 212 ALA A C 1
ATOM 1706 O O . ALA A 1 212 ? 3.064 6.882 10.452 1.00 69.62 212 ALA A O 1
ATOM 1707 N N . ARG A 1 213 ? 3.574 5.715 12.302 1.00 80.75 213 ARG A N 1
ATOM 1708 C CA . ARG A 1 213 ? 2.578 4.640 12.117 1.00 80.75 213 ARG A CA 1
ATOM 1709 C C . ARG A 1 213 ? 1.152 5.192 12.094 1.00 80.75 213 ARG A C 1
ATOM 1711 O O . ARG A 1 213 ? 0.841 6.072 12.888 1.00 80.75 213 ARG A O 1
ATOM 1718 N N . LEU A 1 214 ? 0.313 4.721 11.171 1.00 86.00 214 LEU A N 1
ATOM 1719 C CA . LEU A 1 214 ? -1.078 5.184 11.037 1.00 86.00 214 LEU A CA 1
ATOM 1720 C C . LEU A 1 214 ? -2.021 4.585 12.090 1.00 86.00 214 LEU A C 1
ATOM 1722 O O . LEU A 1 214 ? -2.988 5.234 12.458 1.00 86.00 214 LEU A O 1
ATOM 1726 N N . GLN A 1 215 ? -1.700 3.396 12.599 1.00 90.88 215 GLN A N 1
ATOM 1727 C CA . GLN A 1 215 ? -2.509 2.686 13.588 1.00 90.88 215 GLN A CA 1
ATOM 1728 C C . GLN A 1 215 ? -2.236 3.160 15.024 1.00 90.88 215 GLN A C 1
ATOM 1730 O O . GLN A 1 215 ? -1.082 3.423 15.392 1.00 90.88 215 GLN A O 1
ATOM 1735 N N . GLU A 1 216 ? -3.275 3.158 15.858 1.00 91.75 216 GLU A N 1
ATOM 1736 C CA . GLU A 1 216 ? -3.217 3.504 17.280 1.00 91.75 216 GLU A CA 1
ATOM 1737 C C . GLU A 1 216 ? -3.286 2.241 18.163 1.00 91.75 216 GLU A C 1
ATOM 1739 O O . GLU A 1 216 ? -4.018 1.302 17.845 1.00 91.75 216 GLU A O 1
ATOM 1744 N N . PRO A 1 217 ? -2.528 2.189 19.274 1.00 91.50 217 PRO A N 1
ATOM 1745 C CA . PRO A 1 217 ? -2.633 1.117 20.258 1.00 91.50 217 PRO A CA 1
ATOM 1746 C C . PRO A 1 217 ? -3.882 1.296 21.140 1.00 91.50 217 PRO A C 1
ATOM 1748 O O . PRO A 1 217 ? -4.018 2.314 21.820 1.00 91.50 217 PRO A O 1
ATOM 1751 N N . ILE A 1 218 ? -4.763 0.297 21.163 1.00 92.44 218 ILE A N 1
ATOM 1752 C CA . ILE A 1 218 ? -6.031 0.282 21.910 1.00 92.44 218 ILE A CA 1
ATOM 1753 C C . ILE A 1 218 ? -6.115 -1.004 22.739 1.00 92.44 218 ILE A C 1
ATOM 1755 O O . ILE A 1 218 ? -5.646 -2.057 22.303 1.00 92.44 218 ILE A O 1
ATOM 1759 N N . LYS A 1 219 ? -6.712 -0.917 23.932 1.00 93.81 219 LYS A N 1
ATOM 1760 C CA . LYS A 1 219 ? -7.142 -2.083 24.708 1.00 93.81 219 LYS A CA 1
ATOM 1761 C C . LYS A 1 219 ? -8.566 -2.431 24.276 1.00 93.81 219 LYS A C 1
ATOM 1763 O O . LYS A 1 219 ? -9.470 -1.665 24.600 1.00 93.81 219 LYS A O 1
ATOM 1768 N N . PRO A 1 220 ? -8.782 -3.528 23.536 1.00 91.62 220 PRO A N 1
ATOM 1769 C CA . PRO A 1 220 ? -10.105 -3.828 22.999 1.00 91.62 220 PRO A CA 1
ATOM 1770 C C . PRO A 1 220 ? -11.066 -4.419 24.043 1.00 91.62 220 PRO A C 1
ATOM 1772 O O . PRO A 1 220 ? -12.253 -4.517 23.781 1.00 91.62 220 PRO A O 1
ATOM 1775 N N . ASN A 1 221 ? -10.557 -4.796 25.220 1.00 92.75 221 ASN A N 1
ATOM 1776 C CA . ASN A 1 221 ? -11.309 -5.389 26.323 1.00 92.75 221 ASN A CA 1
ATOM 1777 C C . ASN A 1 221 ? -10.924 -4.683 27.629 1.00 92.75 221 ASN A C 1
ATOM 1779 O O . ASN A 1 221 ? -9.731 -4.550 27.914 1.00 92.75 221 ASN A O 1
ATOM 1783 N N . ILE A 1 222 ? -11.904 -4.265 28.437 1.00 89.94 222 ILE A N 1
ATOM 1784 C CA . ILE A 1 222 ? -11.667 -3.611 29.740 1.00 89.94 222 ILE A CA 1
ATOM 1785 C C . ILE A 1 222 ? -10.909 -4.541 30.689 1.00 89.94 222 ILE A C 1
ATOM 1787 O O . ILE A 1 222 ? -10.010 -4.101 31.407 1.00 89.94 222 ILE A O 1
ATOM 1791 N N . SER A 1 223 ? -11.248 -5.832 30.686 1.00 87.19 223 SER A N 1
ATOM 1792 C CA . SER A 1 223 ? -10.642 -6.805 31.598 1.00 87.19 223 SER A CA 1
ATOM 1793 C C . SER A 1 223 ? -9.246 -7.255 31.163 1.00 87.19 223 SER A C 1
ATOM 1795 O O . SER A 1 223 ? -8.552 -7.918 31.934 1.00 87.19 223 SER A O 1
ATOM 1797 N N . SER A 1 224 ? -8.836 -6.952 29.927 1.00 86.44 224 SER A N 1
ATOM 1798 C CA . SER A 1 224 ? -7.564 -7.400 29.366 1.00 86.44 224 SER A CA 1
ATOM 1799 C C . SER A 1 224 ? -6.507 -6.300 29.416 1.00 86.44 224 SER A C 1
ATOM 1801 O O . SER A 1 224 ? -6.763 -5.122 29.168 1.00 86.44 224 SER A O 1
ATOM 1803 N N . ASN A 1 225 ? -5.265 -6.702 29.680 1.00 85.25 225 ASN A N 1
ATOM 1804 C CA . ASN A 1 225 ? -4.104 -5.830 29.508 1.00 85.25 225 ASN A CA 1
ATOM 1805 C C . ASN A 1 225 ? -3.507 -5.901 28.099 1.00 85.25 225 ASN A C 1
ATOM 1807 O O . ASN A 1 225 ? -2.560 -5.169 27.810 1.00 85.25 225 ASN A O 1
ATOM 1811 N N . GLU A 1 226 ? -4.049 -6.752 27.229 1.00 89.19 226 GLU A N 1
ATOM 1812 C CA . GLU A 1 226 ? -3.588 -6.869 25.855 1.00 89.19 226 GLU A CA 1
ATOM 1813 C C . GLU A 1 226 ? -3.908 -5.596 25.063 1.00 89.19 226 GLU A C 1
ATOM 1815 O O . GLU A 1 226 ? -5.020 -5.068 25.095 1.00 89.19 226 GLU A O 1
ATOM 1820 N N . VAL A 1 227 ? -2.905 -5.105 24.339 1.00 90.31 227 VAL A N 1
ATOM 1821 C CA . VAL A 1 227 ? -3.018 -3.939 23.466 1.00 90.31 227 VAL A CA 1
ATOM 1822 C C . VAL A 1 227 ? -2.870 -4.405 22.027 1.00 90.31 227 VAL A C 1
ATOM 1824 O O . VAL A 1 227 ? -1.882 -5.051 21.674 1.00 90.31 227 VAL A O 1
ATOM 1827 N N . LYS A 1 228 ? 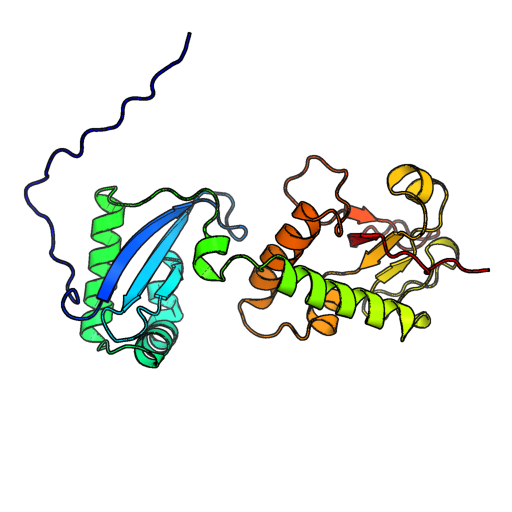-3.829 -4.035 21.184 1.00 91.69 228 LYS A N 1
ATOM 1828 C CA . LYS A 1 228 ? -3.812 -4.288 19.740 1.00 91.69 228 LYS A CA 1
ATOM 1829 C C . LYS A 1 228 ? -3.738 -2.967 18.986 1.00 91.69 228 LYS A C 1
ATOM 1831 O O . LYS A 1 228 ? -3.953 -1.898 19.557 1.00 91.69 228 LYS A O 1
ATOM 1836 N N . ARG A 1 229 ? -3.359 -3.030 17.712 1.00 92.25 229 ARG A N 1
ATOM 1837 C CA . ARG A 1 229 ? -3.258 -1.850 16.853 1.00 92.25 229 ARG A CA 1
ATOM 1838 C C . ARG A 1 229 ? -4.442 -1.805 15.905 1.00 92.25 229 ARG A C 1
ATOM 1840 O O . ARG A 1 229 ? -4.746 -2.808 15.272 1.00 92.25 229 ARG A O 1
ATOM 1847 N N . PHE A 1 230 ? -5.058 -0.635 15.810 1.00 94.88 230 PHE A N 1
ATOM 1848 C CA . PHE A 1 230 ? -6.250 -0.423 15.000 1.00 94.88 230 PHE A CA 1
ATOM 1849 C C . PHE A 1 230 ? -6.110 0.831 14.145 1.00 94.88 230 PHE A C 1
ATOM 1851 O O . PHE A 1 230 ? -5.469 1.810 14.546 1.00 94.88 230 PHE A O 1
ATOM 1858 N N . TYR A 1 231 ? -6.738 0.799 12.978 1.00 96.00 231 TYR A N 1
ATOM 1859 C CA . TYR A 1 231 ? -7.103 1.985 12.218 1.00 96.00 231 TYR A CA 1
ATOM 1860 C C . TYR A 1 231 ? -8.376 2.561 12.829 1.00 96.00 231 TYR A C 1
ATOM 1862 O O . TYR A 1 231 ? -9.320 1.820 13.084 1.00 96.00 231 TYR A O 1
ATOM 1870 N N . ILE A 1 232 ? -8.370 3.854 13.140 1.00 96.25 232 ILE A N 1
ATOM 1871 C CA . I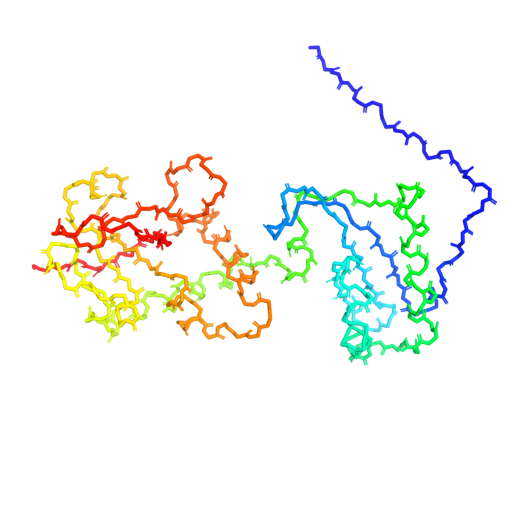LE A 1 232 ? -9.442 4.488 13.905 1.00 96.25 232 ILE A CA 1
ATOM 1872 C C . ILE A 1 232 ? -10.280 5.334 12.958 1.00 96.25 232 ILE A C 1
ATOM 1874 O O . ILE A 1 232 ? -9.775 6.320 12.428 1.00 96.25 232 ILE A O 1
ATOM 1878 N N . PHE A 1 233 ? -11.543 4.982 12.764 1.00 95.44 233 PHE A N 1
ATOM 1879 C CA . PHE A 1 233 ? -12.456 5.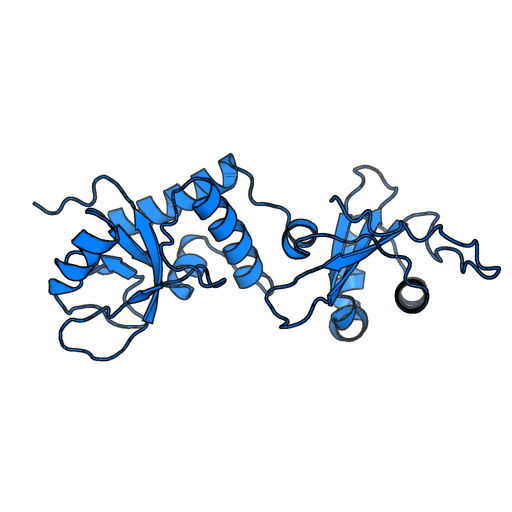696 11.875 1.00 95.44 233 PHE A CA 1
ATOM 1880 C C . PHE A 1 233 ? -13.552 6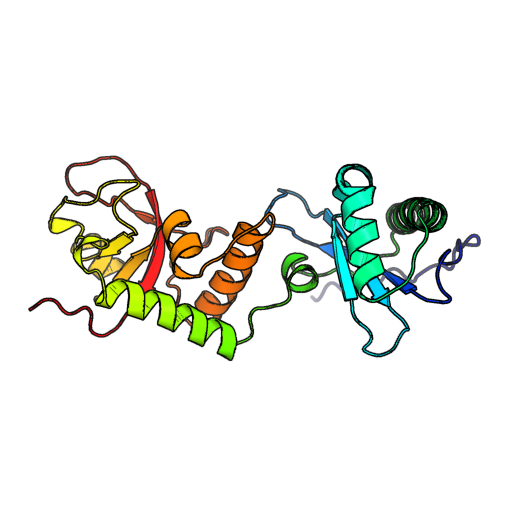.380 12.673 1.00 95.44 233 PHE A C 1
ATOM 1882 O O . PHE A 1 233 ? -13.991 5.869 13.704 1.00 95.44 233 PHE A O 1
ATOM 1889 N N . ARG A 1 234 ? -13.998 7.538 12.189 1.00 91.44 234 ARG A N 1
ATOM 1890 C CA . ARG A 1 234 ? -15.272 8.116 12.615 1.00 91.44 234 ARG A CA 1
ATOM 1891 C C . ARG A 1 234 ? -16.332 7.673 11.623 1.00 91.44 234 ARG A C 1
ATOM 1893 O O . ARG A 1 234 ? -16.160 7.917 10.436 1.00 91.44 234 ARG A O 1
ATOM 1900 N N . ILE A 1 235 ? -17.397 7.058 12.114 1.00 90.50 235 ILE A N 1
ATOM 1901 C CA . ILE A 1 235 ? -18.517 6.619 11.284 1.00 90.50 235 ILE A CA 1
ATOM 1902 C C . ILE A 1 235 ? -19.784 7.147 11.936 1.00 90.50 235 ILE A C 1
ATOM 1904 O O . ILE A 1 235 ? -20.157 6.725 13.030 1.00 90.50 235 ILE A O 1
ATOM 1908 N N . ASP A 1 236 ? -20.421 8.114 11.290 1.00 84.12 236 ASP A N 1
ATOM 1909 C CA . ASP A 1 236 ? -21.671 8.674 11.784 1.00 84.12 236 ASP A CA 1
ATOM 1910 C C . ASP A 1 236 ? -22.804 7.643 11.644 1.00 84.12 236 ASP A C 1
ATOM 1912 O O . ASP A 1 236 ? -22.806 6.829 10.729 1.00 84.12 236 ASP A O 1
ATOM 1916 N N . GLY A 1 237 ? -23.759 7.642 12.578 1.00 73.31 237 GLY A N 1
ATOM 1917 C CA . GLY A 1 237 ? -24.879 6.688 12.568 1.00 73.31 237 GLY A CA 1
ATOM 1918 C C . GLY A 1 237 ? -24.669 5.402 13.377 1.00 73.31 237 GLY A C 1
ATOM 1919 O O . GLY A 1 237 ? -25.633 4.681 13.586 1.00 73.31 237 GLY A O 1
ATOM 1920 N N . ILE A 1 238 ? -23.479 5.160 13.946 1.00 68.88 238 ILE A N 1
ATOM 1921 C CA . ILE A 1 238 ? -23.227 4.046 14.896 1.00 68.88 238 ILE A CA 1
ATOM 1922 C C . ILE A 1 238 ? -23.942 4.244 16.253 1.00 68.88 238 ILE A C 1
ATOM 1924 O O . ILE A 1 238 ? -23.802 3.421 17.151 1.00 68.88 238 ILE A O 1
ATOM 1928 N N . ALA A 1 239 ? -24.706 5.327 16.441 1.00 52.41 239 ALA A N 1
ATOM 1929 C CA . ALA A 1 239 ? -25.374 5.624 17.706 1.00 52.41 239 ALA A CA 1
ATOM 1930 C C . ALA A 1 239 ? -26.274 4.454 18.143 1.00 52.41 239 ALA A C 1
ATOM 1932 O O . ALA A 1 239 ? -27.373 4.271 17.629 1.00 52.41 239 ALA A O 1
ATOM 1933 N N . GLN A 1 240 ? -25.763 3.680 19.098 1.00 51.41 240 GLN A N 1
ATOM 1934 C CA . GLN A 1 240 ? -26.516 2.707 19.867 1.00 51.41 240 GLN A CA 1
ATOM 1935 C C . GLN A 1 240 ? -27.483 3.495 20.755 1.00 51.41 240 GLN A C 1
ATOM 1937 O O . GLN A 1 240 ? -27.051 4.405 21.472 1.00 51.41 240 GLN A O 1
ATOM 1942 N N . GLU A 1 241 ? -28.776 3.194 20.624 1.00 36.88 241 GLU A N 1
ATOM 1943 C CA . GLU A 1 241 ? -29.818 3.626 21.565 1.00 36.88 241 GLU A CA 1
ATOM 1944 C C . GLU A 1 241 ? -29.491 3.212 23.007 1.00 36.88 241 GLU A C 1
ATOM 1946 O O . GLU A 1 241 ? -28.945 2.100 23.206 1.00 36.88 241 GLU A O 1
#

Secondary structure (DSSP, 8-state):
-------------S--PPPTTTTTEEEEEEEEE-TT-SSEEEEEEEEESSTT--EEEEETTTTTTTHHHHHHHHTTTS---HHHHHHHHHHHHHHHHTT--EEEEESHHHHS-PPPHHHHHHHHHHHHHHHHH-GGGS-BTTTT---TTT-SEEE--SHHHHHHH-SSEEEE-HHHHHHHTT--STTHHHHHHHHHHHHHHTT-B-----SS-S-EEE-SSTT----EEEEEEE-TT----

pLDDT: mean 86.12, std 15.23, range [26.86, 97.38]

Sequence (241 aa):
MLRLVKEREVVATPNQIPNPVEALWEIELLYGKHPAYTEFTYAVNFTTRLEGNASKCFLVIDLRERFDEYLRDLNVFGAMERAEFHKVIDYVKYLKINGLFRRVPNLLTVMEGSASTDESFELFEMVVDAVFSDSDAFPTISSNAYKHGVSFGVILDTEQYVSKYGKNVIGVTTEALLEILDLDGNSKNVRLLEIARGWKEQGLLLKKSRQARLQEPIKPNISSNEVKRFYIFRIDGIAQE